Protein AF-A0AAW1CZJ3-F1 (afdb_monomer_lite)

Organism: NCBI:txid488301

Secondary structure (DSSP, 8-state):
--SSSSSSSSSSS----------PPPPPTTEEEEEE-TT--EEEEEEEE-GGGTT---PPPHHHHHHHGGGPPTTEEEEESS-GGGT--SS-GGGEEEEEHHHIIIIIHHHHHHHHHHHHHH---EEEEEEEE-S-TT--S-SEEEEEEEETTS-EEEEEEEE--SS-PPPPPP-------TT-SS--------------------------------------PPPPPPPPPPP------------------

Foldseek 3Di:
DPDPPVPPPPPPPPPPDPPPVPPDDADDPQWRDWDADPLRATFKTKGKQFPVLFLQEDAADPVLCVVQVVQAAVQWDFAFLQDNRSNHYNDDNSGTATAHNLLRVPVVVVVNVLLNCVNNVPRWIKMKMKGFDPPDSNHNHGQKIWIWIATPVRHTSDTAIGGRDNDNDNDDGPDPPDDDDPPPPDDDDDDDDDDDDDDDDDDDDDDDDDDDDDDDDDDDDDDDDDDDDDDDDDDDDDDDDDDDDDDDDDDDD

Radius of gyration: 31.97 Å; chains: 1; bounding box: 93×109×63 Å

InterPro domains:
  IPR044927 Type VII secretion system protein EssD-like [PF13930] (35-149)
  IPR044929 DNA/RNA non-specific endonuclease superfamily [G3DSA:3.40.570.10] (32-170)

Structure (mmCIF, N/CA/C/O backbone):
data_AF-A0AAW1CZJ3-F1
#
_entry.id   AF-A0AAW1CZJ3-F1
#
loop_
_atom_site.group_PDB
_atom_site.id
_atom_site.type_symbol
_atom_site.label_atom_id
_atom_site.label_alt_id
_atom_site.label_comp_id
_atom_site.label_asym_id
_atom_site.label_entity_id
_atom_site.label_seq_id
_atom_site.pdbx_PDB_ins_code
_atom_site.Cartn_x
_atom_site.Cartn_y
_atom_site.Cartn_z
_atom_site.occupancy
_atom_site.B_iso_or_equiv
_atom_site.auth_seq_id
_atom_site.auth_comp_id
_atom_site.auth_asym_id
_atom_site.auth_atom_id
_atom_site.pdbx_PDB_model_num
ATOM 1 N N . MET A 1 1 ? 41.668 57.183 -3.330 1.00 53.88 1 MET A N 1
ATOM 2 C CA . MET A 1 1 ? 41.188 55.812 -3.621 1.00 53.88 1 MET A CA 1
ATOM 3 C C . MET A 1 1 ? 40.253 55.307 -2.513 1.00 53.88 1 MET A C 1
ATOM 5 O O . MET A 1 1 ? 40.558 54.332 -1.851 1.00 53.88 1 MET A O 1
ATOM 9 N N . PHE A 1 2 ? 39.111 55.964 -2.281 1.00 51.34 2 PHE A N 1
ATOM 10 C CA . PHE A 1 2 ? 38.177 55.598 -1.196 1.00 51.34 2 PHE A CA 1
ATOM 11 C C . PHE A 1 2 ? 36.714 55.784 -1.637 1.00 51.34 2 PHE A C 1
ATOM 13 O O . PHE A 1 2 ? 35.954 56.515 -1.016 1.00 51.34 2 PHE A O 1
ATOM 20 N N . ARG A 1 3 ? 36.314 55.188 -2.772 1.00 54.06 3 ARG A N 1
ATOM 21 C CA . ARG A 1 3 ? 34.918 55.271 -3.265 1.00 54.06 3 ARG A CA 1
ATOM 22 C C . ARG A 1 3 ? 34.303 53.935 -3.711 1.00 54.06 3 ARG A C 1
ATOM 24 O O . ARG A 1 3 ? 33.245 53.952 -4.320 1.00 54.06 3 ARG A O 1
ATOM 31 N N . TYR A 1 4 ? 34.908 52.789 -3.380 1.00 47.62 4 TYR A N 1
ATOM 32 C CA . TYR A 1 4 ? 34.442 51.477 -3.873 1.00 47.62 4 TYR A CA 1
ATOM 33 C C . TYR A 1 4 ? 34.175 50.410 -2.798 1.00 47.62 4 TYR A C 1
ATOM 35 O O . TYR A 1 4 ? 34.019 49.245 -3.135 1.00 47.62 4 TYR A O 1
ATOM 43 N N . ILE A 1 5 ? 34.069 50.773 -1.514 1.00 55.28 5 ILE A N 1
ATOM 44 C CA . ILE A 1 5 ? 33.797 49.794 -0.433 1.00 55.28 5 ILE A CA 1
ATOM 45 C C . ILE A 1 5 ? 32.347 49.873 0.092 1.00 55.28 5 ILE A C 1
ATOM 47 O O . ILE A 1 5 ? 31.952 49.108 0.960 1.00 55.28 5 ILE A O 1
ATOM 51 N N . LEU A 1 6 ? 31.494 50.726 -0.490 1.00 47.31 6 LEU A N 1
ATOM 52 C CA . LEU A 1 6 ? 30.071 50.814 -0.117 1.00 47.31 6 LEU A CA 1
ATOM 53 C C . LEU A 1 6 ? 29.095 50.298 -1.193 1.00 47.31 6 LEU A C 1
ATOM 55 O O . LEU A 1 6 ? 27.895 50.522 -1.094 1.00 47.31 6 LEU A O 1
ATOM 59 N N . LEU A 1 7 ? 29.598 49.602 -2.218 1.00 50.03 7 LEU A N 1
ATOM 60 C CA . LEU A 1 7 ? 28.805 49.025 -3.318 1.00 50.03 7 LEU A CA 1
ATOM 61 C C . LEU A 1 7 ? 29.037 47.513 -3.483 1.00 50.03 7 LEU A C 1
ATOM 63 O O . LEU A 1 7 ? 28.918 46.970 -4.574 1.00 50.03 7 LEU A O 1
ATOM 67 N N . LEU A 1 8 ? 29.350 46.817 -2.387 1.00 48.69 8 LEU A N 1
ATOM 68 C CA . LEU A 1 8 ? 29.447 45.349 -2.349 1.00 48.69 8 LEU A CA 1
ATOM 69 C C . LEU A 1 8 ? 28.520 44.711 -1.298 1.00 48.69 8 LEU A C 1
ATOM 71 O O . LEU A 1 8 ? 28.597 43.515 -1.053 1.00 48.69 8 LEU A O 1
ATOM 75 N N . CYS A 1 9 ? 27.595 45.491 -0.723 1.00 47.44 9 CYS A N 1
ATOM 76 C CA . CYS A 1 9 ? 26.567 45.000 0.207 1.00 47.44 9 CYS A CA 1
ATOM 77 C C . CYS A 1 9 ? 25.142 44.968 -0.375 1.00 47.44 9 CYS A C 1
ATOM 79 O O . CYS A 1 9 ? 24.212 44.596 0.331 1.00 47.44 9 CYS A O 1
ATOM 81 N N . LEU A 1 10 ? 24.944 45.306 -1.655 1.00 47.25 10 LEU A N 1
ATOM 82 C CA . LEU A 1 10 ? 23.618 45.291 -2.301 1.00 47.25 10 LEU A CA 1
ATOM 83 C C . LEU A 1 10 ? 23.483 44.254 -3.429 1.00 47.25 10 LEU A C 1
ATOM 85 O O . LEU A 1 10 ? 22.565 44.341 -4.234 1.00 47.25 10 LEU A O 1
ATOM 89 N N . PHE A 1 11 ? 24.364 43.249 -3.473 1.00 49.47 11 PHE A N 1
ATOM 90 C CA . PHE A 1 11 ? 24.302 42.160 -4.462 1.00 49.47 11 PHE A CA 1
ATOM 91 C C . PHE A 1 11 ? 24.380 40.748 -3.858 1.00 49.47 11 PHE A C 1
ATOM 93 O O . PHE A 1 11 ? 24.689 39.791 -4.559 1.00 49.47 11 PHE A O 1
ATOM 100 N N . ILE A 1 12 ? 24.076 40.591 -2.562 1.00 51.66 12 ILE A N 1
ATOM 101 C CA . ILE A 1 12 ? 24.013 39.266 -1.904 1.00 51.66 12 ILE A CA 1
ATOM 102 C C . ILE A 1 12 ? 22.726 39.081 -1.076 1.00 51.66 12 ILE A C 1
ATOM 104 O O . ILE A 1 12 ? 22.681 38.287 -0.144 1.00 51.66 12 ILE A O 1
ATOM 108 N N . ILE A 1 13 ? 21.641 39.791 -1.410 1.00 51.97 13 ILE A N 1
ATOM 109 C CA . ILE A 1 13 ? 20.309 39.550 -0.814 1.00 51.97 13 ILE A CA 1
ATOM 110 C C . ILE A 1 13 ? 19.247 39.405 -1.917 1.00 51.97 13 ILE A C 1
ATOM 112 O O . ILE A 1 13 ? 18.176 39.999 -1.876 1.00 51.97 13 ILE A O 1
ATOM 116 N N . GLN A 1 14 ? 19.552 38.597 -2.934 1.00 50.75 14 GLN A N 1
ATOM 117 C CA . GLN A 1 14 ? 18.547 38.029 -3.844 1.00 50.75 14 GLN A CA 1
ATOM 118 C C . GLN A 1 14 ? 18.803 36.545 -4.143 1.00 50.75 14 GLN A C 1
ATOM 120 O O . GLN A 1 14 ? 18.527 36.059 -5.233 1.00 50.75 14 GLN A O 1
ATOM 125 N N . ILE A 1 15 ? 19.234 35.769 -3.145 1.00 53.34 15 ILE A N 1
ATOM 126 C CA . ILE A 1 15 ? 18.867 34.345 -3.135 1.00 53.34 15 ILE A CA 1
ATOM 127 C C . ILE A 1 15 ? 17.549 34.258 -2.376 1.00 53.34 15 ILE A C 1
ATOM 129 O O . ILE A 1 15 ? 17.468 33.876 -1.212 1.00 53.34 15 ILE A O 1
ATOM 133 N N . ILE A 1 16 ? 16.511 34.737 -3.062 1.00 57.78 16 ILE A N 1
ATOM 134 C CA . ILE A 1 16 ? 15.115 34.523 -2.708 1.00 57.78 16 ILE A CA 1
ATOM 135 C C . ILE A 1 16 ? 14.965 33.019 -2.522 1.00 57.78 16 ILE A C 1
ATOM 137 O O . ILE A 1 16 ? 15.312 32.238 -3.411 1.00 57.78 16 ILE A O 1
ATOM 141 N N . GLY A 1 17 ? 14.500 32.625 -1.338 1.00 50.91 17 GLY A N 1
ATOM 142 C CA . GLY A 1 17 ? 14.255 31.235 -1.011 1.00 50.91 17 GLY A CA 1
ATOM 143 C C . GLY A 1 17 ? 13.469 30.578 -2.135 1.00 50.91 17 GLY A C 1
ATOM 144 O O . GLY A 1 17 ? 12.313 30.924 -2.379 1.00 50.91 17 GLY A O 1
ATOM 145 N N . SER A 1 18 ? 14.096 29.608 -2.800 1.00 53.56 18 SER A N 1
ATOM 146 C CA . SER A 1 18 ? 13.384 28.610 -3.589 1.00 53.56 18 SER A CA 1
ATOM 147 C C . SER A 1 18 ? 12.578 27.756 -2.620 1.00 53.56 18 SER A C 1
ATOM 149 O O . SER A 1 18 ? 12.910 26.613 -2.316 1.00 53.56 18 SER A O 1
ATOM 151 N N . SER A 1 19 ? 11.485 28.327 -2.119 1.00 50.34 19 SER A N 1
ATOM 152 C CA . SER A 1 19 ? 10.328 27.546 -1.732 1.00 50.34 19 SER A CA 1
ATOM 153 C C . SER A 1 19 ? 9.782 26.970 -3.028 1.00 50.34 19 SER A C 1
ATOM 155 O O . SER A 1 19 ? 8.853 27.504 -3.628 1.00 50.34 19 SER A O 1
ATOM 157 N N . CYS A 1 20 ? 10.390 25.874 -3.481 1.00 46.25 20 CYS A N 1
ATOM 158 C CA . CYS A 1 20 ? 9.780 24.954 -4.424 1.00 46.25 20 CYS A CA 1
ATOM 159 C C . CYS A 1 20 ? 8.580 24.315 -3.712 1.00 46.25 20 CYS A C 1
ATOM 161 O O . CYS A 1 20 ? 8.590 23.134 -3.375 1.00 46.25 20 CYS A O 1
ATOM 163 N N . ALA A 1 21 ? 7.546 25.108 -3.430 1.00 48.22 21 ALA A N 1
ATOM 164 C CA . ALA A 1 21 ? 6.238 24.611 -3.066 1.00 48.22 21 ALA A CA 1
ATOM 165 C C . ALA A 1 21 ? 5.695 23.945 -4.328 1.00 48.22 21 ALA A C 1
ATOM 167 O O . ALA A 1 21 ? 5.083 24.572 -5.191 1.00 48.22 21 ALA A O 1
ATOM 168 N N . THR A 1 22 ? 6.024 22.666 -4.497 1.00 53.06 22 THR A N 1
ATOM 169 C CA . THR A 1 22 ? 5.511 21.886 -5.611 1.00 53.06 22 THR A CA 1
ATOM 170 C C . THR A 1 22 ? 3.993 21.874 -5.482 1.00 53.06 22 THR A C 1
ATOM 172 O O . THR A 1 22 ? 3.470 21.328 -4.511 1.00 53.06 22 THR A O 1
ATOM 175 N N . ASN A 1 23 ? 3.297 22.474 -6.445 1.00 54.31 23 ASN A N 1
ATOM 176 C CA . ASN A 1 23 ? 1.838 22.516 -6.556 1.00 54.31 23 ASN A CA 1
ATOM 177 C C . ASN A 1 23 ? 1.275 21.111 -6.878 1.00 54.31 23 ASN A C 1
ATOM 179 O O . ASN A 1 23 ? 0.667 20.872 -7.919 1.00 54.31 23 ASN A O 1
ATOM 183 N N . ARG A 1 24 ? 1.554 20.118 -6.027 1.00 70.88 24 ARG A N 1
ATOM 184 C CA . ARG A 1 24 ? 1.042 18.753 -6.164 1.00 70.88 24 ARG A CA 1
ATOM 185 C C . ARG A 1 24 ? -0.225 18.641 -5.335 1.00 70.88 24 ARG A C 1
ATOM 187 O O . ARG A 1 24 ? -0.202 18.874 -4.130 1.00 70.88 24 ARG A O 1
ATOM 194 N N . SER A 1 25 ? -1.321 18.243 -5.977 1.00 85.75 25 SER A N 1
ATOM 195 C CA . SER A 1 25 ? -2.532 17.854 -5.257 1.00 85.75 25 SER A CA 1
ATOM 196 C C . SER A 1 25 ? -2.198 16.773 -4.220 1.00 85.75 25 SER A C 1
ATOM 198 O O . SER A 1 25 ? -1.368 15.898 -4.507 1.00 85.75 25 SER A O 1
ATOM 200 N N . PRO A 1 26 ? -2.838 16.801 -3.039 1.00 91.75 26 PRO A N 1
ATOM 201 C CA . PRO A 1 26 ? -2.603 15.793 -2.019 1.00 91.75 26 PRO A CA 1
ATOM 202 C C . PRO A 1 26 ? -2.926 14.382 -2.545 1.00 91.75 26 PRO A C 1
ATOM 204 O O . PRO A 1 26 ? -3.715 14.230 -3.489 1.00 91.75 26 PRO A O 1
ATOM 207 N N . PRO A 1 27 ? -2.327 13.330 -1.956 1.00 96.19 27 PRO A N 1
ATOM 208 C CA . PRO A 1 27 ? -2.679 11.958 -2.295 1.00 96.19 27 PRO A CA 1
ATOM 209 C C . PRO A 1 27 ? -4.171 11.691 -2.047 1.00 96.19 27 PRO A C 1
ATOM 211 O O . PRO A 1 27 ? -4.809 12.315 -1.200 1.00 96.19 27 PRO A O 1
ATOM 214 N N . LEU A 1 28 ? -4.737 10.747 -2.797 1.00 97.25 28 LEU A N 1
ATOM 215 C CA . LEU A 1 28 ? -6.122 10.329 -2.616 1.00 97.25 28 LEU A CA 1
ATOM 216 C C . LEU A 1 28 ? -6.224 9.439 -1.373 1.00 97.25 28 LEU A C 1
ATOM 218 O O . LEU A 1 28 ? -5.395 8.549 -1.170 1.00 97.25 28 LEU A O 1
ATOM 222 N N . SER A 1 29 ? -7.273 9.658 -0.575 1.00 97.31 29 SER A N 1
ATOM 223 C CA . SER A 1 29 ? -7.600 8.814 0.581 1.00 97.31 29 SER A CA 1
ATOM 224 C C . SER A 1 29 ? -7.632 7.330 0.178 1.00 97.31 29 SER A C 1
ATOM 226 O O . SER A 1 29 ? -8.093 7.033 -0.926 1.00 97.31 29 SER A O 1
ATOM 228 N N . PRO A 1 30 ? -7.159 6.399 1.030 1.00 98.44 30 PRO A N 1
ATOM 229 C CA . PRO A 1 30 ? -6.687 6.569 2.414 1.00 98.44 30 PRO A CA 1
ATOM 230 C C . PRO A 1 30 ? -5.206 6.955 2.563 1.00 98.44 30 PRO A C 1
ATOM 232 O O . PRO A 1 30 ? -4.700 6.992 3.687 1.00 98.44 30 PRO A O 1
ATOM 235 N N . ILE A 1 31 ? -4.496 7.215 1.463 1.00 98.69 31 ILE A N 1
ATOM 236 C CA . ILE A 1 31 ? -3.071 7.558 1.502 1.00 98.69 31 ILE A CA 1
ATOM 237 C C . ILE A 1 31 ? -2.925 8.976 2.055 1.00 98.69 31 ILE A C 1
ATOM 239 O O . ILE A 1 31 ? -3.521 9.916 1.536 1.00 98.69 31 ILE A O 1
ATOM 243 N N . LEU A 1 32 ? -2.140 9.120 3.121 1.00 97.94 32 LEU A N 1
ATOM 244 C CA . LEU A 1 32 ? -1.837 10.408 3.742 1.00 97.94 32 LEU A CA 1
ATOM 245 C C . LEU A 1 32 ? -0.610 11.052 3.106 1.00 97.94 32 LEU A C 1
ATOM 247 O O . LEU A 1 32 ? -0.597 12.251 2.841 1.00 97.94 32 LEU A O 1
ATOM 251 N N . SER A 1 33 ? 0.421 10.250 2.859 1.00 97.81 33 SER A N 1
ATOM 252 C CA . SER A 1 33 ? 1.659 10.707 2.244 1.00 97.81 33 SER A CA 1
ATOM 253 C C . SER A 1 33 ? 2.343 9.572 1.496 1.00 97.81 33 SER A C 1
ATOM 255 O O . SER A 1 33 ? 2.110 8.388 1.748 1.00 97.81 33 SER A O 1
ATOM 257 N N . TYR A 1 34 ? 3.191 9.953 0.550 1.00 98.06 34 TYR A N 1
ATOM 258 C CA . TYR A 1 34 ? 4.123 9.056 -0.109 1.00 98.06 34 TYR A CA 1
ATOM 259 C C . TYR A 1 34 ? 5.424 9.806 -0.377 1.00 98.06 34 TYR A C 1
ATOM 261 O O . TYR A 1 34 ? 5.429 11.036 -0.463 1.00 98.06 34 TYR A O 1
ATOM 269 N N . GLN A 1 35 ? 6.513 9.064 -0.526 1.00 96.94 35 GLN A N 1
ATOM 270 C CA . GLN A 1 35 ? 7.821 9.604 -0.871 1.00 96.94 35 GLN A CA 1
ATOM 271 C C . GLN A 1 35 ? 8.360 8.898 -2.107 1.00 96.94 35 GLN A C 1
ATOM 273 O O . GLN A 1 35 ? 8.216 7.682 -2.268 1.00 96.94 35 GLN A O 1
ATOM 278 N N . LYS A 1 36 ? 8.955 9.699 -2.987 1.00 95.88 36 LYS A N 1
ATOM 279 C CA . LYS A 1 36 ? 9.739 9.238 -4.123 1.00 95.88 36 LYS A CA 1
ATOM 280 C C . LYS A 1 36 ? 11.166 9.707 -3.938 1.00 95.88 36 LYS A C 1
ATOM 282 O O . LYS A 1 36 ? 11.350 10.843 -3.510 1.00 95.88 36 LYS A O 1
ATOM 287 N N . ASN A 1 37 ? 12.125 8.881 -4.322 1.00 93.44 37 ASN A N 1
ATOM 288 C CA . ASN A 1 37 ? 13.496 9.354 -4.464 1.00 93.44 37 ASN A CA 1
ATOM 289 C C . ASN A 1 37 ? 13.714 10.084 -5.790 1.00 93.44 37 ASN A C 1
ATOM 291 O O . ASN A 1 37 ? 12.816 10.174 -6.634 1.00 93.44 37 ASN A O 1
ATOM 295 N N . ASP A 1 38 ? 14.941 10.561 -5.981 1.00 93.69 38 ASP A N 1
ATOM 296 C CA . ASP A 1 38 ? 15.374 11.305 -7.167 1.00 93.69 38 ASP A CA 1
ATOM 297 C C . ASP A 1 38 ? 15.270 10.486 -8.464 1.00 93.69 38 ASP A C 1
ATOM 299 O O . ASP A 1 38 ? 15.199 11.045 -9.556 1.00 93.69 38 ASP A O 1
ATOM 303 N N . HIS A 1 39 ? 15.182 9.157 -8.355 1.00 91.62 39 HIS A N 1
ATOM 304 C CA . HIS A 1 39 ? 14.972 8.244 -9.480 1.00 91.62 39 HIS A CA 1
ATOM 305 C C . HIS A 1 39 ? 13.486 7.980 -9.760 1.00 91.62 39 HIS A C 1
ATOM 307 O O . HIS A 1 39 ? 13.148 7.207 -10.653 1.00 91.62 39 HIS A O 1
ATOM 313 N N . GLY A 1 40 ? 12.574 8.597 -9.007 1.00 92.50 40 GLY A N 1
ATOM 314 C CA . GLY A 1 40 ? 11.131 8.438 -9.167 1.00 92.50 40 GLY A CA 1
ATOM 315 C C . GLY A 1 40 ? 10.552 7.150 -8.573 1.00 92.50 40 GLY A C 1
ATOM 316 O O . GLY A 1 40 ? 9.334 6.956 -8.679 1.00 92.50 40 GLY A O 1
ATOM 317 N N . GLN A 1 41 ? 11.381 6.323 -7.924 1.00 95.69 41 GLN A N 1
ATOM 318 C CA . GLN A 1 41 ? 10.970 5.096 -7.241 1.00 95.69 41 GLN A CA 1
ATOM 319 C C . GLN A 1 41 ? 10.162 5.438 -5.990 1.00 95.69 41 GLN A C 1
ATOM 321 O O . GLN A 1 41 ? 10.493 6.382 -5.275 1.00 95.69 41 GLN A O 1
ATOM 326 N N . ILE A 1 42 ? 9.116 4.664 -5.698 1.00 97.12 42 ILE A N 1
ATOM 327 C CA . ILE A 1 42 ? 8.338 4.822 -4.462 1.00 97.12 42 ILE A CA 1
ATOM 328 C C . ILE A 1 42 ? 9.117 4.216 -3.300 1.00 97.12 42 ILE A C 1
ATOM 330 O O . ILE A 1 42 ? 9.280 3.000 -3.271 1.00 97.12 42 ILE A O 1
ATOM 334 N N . GLU A 1 43 ? 9.540 5.031 -2.336 1.00 96.81 43 GLU A N 1
ATOM 335 C CA . GLU A 1 43 ? 10.267 4.561 -1.146 1.00 96.81 43 GLU A CA 1
ATOM 336 C C . GLU A 1 43 ? 9.339 4.282 0.035 1.00 96.81 43 GLU A C 1
ATOM 338 O O . GLU A 1 43 ? 9.560 3.361 0.824 1.00 96.81 43 GLU A O 1
ATOM 343 N N . HIS A 1 44 ? 8.279 5.080 0.171 1.00 97.44 44 HIS A N 1
ATOM 344 C CA . HIS A 1 44 ? 7.358 4.962 1.292 1.00 97.44 44 HIS A CA 1
ATOM 345 C C . HIS A 1 44 ? 5.949 5.406 0.920 1.00 97.44 44 HIS A C 1
ATOM 347 O O . HIS A 1 44 ? 5.771 6.410 0.232 1.00 97.44 44 HIS A O 1
ATOM 353 N N . VAL A 1 45 ? 4.952 4.677 1.418 1.00 98.69 45 VAL A N 1
ATOM 354 C CA . VAL A 1 45 ? 3.541 5.070 1.423 1.00 98.69 45 VAL A CA 1
ATOM 355 C C . VAL A 1 45 ? 3.008 4.930 2.846 1.00 98.69 45 VAL A C 1
ATOM 357 O O . VAL A 1 45 ? 3.177 3.888 3.488 1.00 98.69 45 VAL A O 1
ATOM 360 N N . LEU A 1 46 ? 2.360 5.986 3.336 1.00 98.69 46 LEU A N 1
ATOM 361 C CA . LEU A 1 46 ? 1.633 6.008 4.600 1.00 98.69 46 LEU A CA 1
ATOM 362 C C . LEU A 1 46 ? 0.138 6.111 4.316 1.00 98.69 46 LEU A C 1
ATOM 364 O O . LEU A 1 46 ? -0.308 7.062 3.673 1.00 98.69 46 LEU A O 1
ATOM 368 N N . ALA A 1 47 ? -0.646 5.179 4.848 1.00 98.81 47 ALA A N 1
ATOM 369 C CA . ALA A 1 47 ? -2.099 5.215 4.748 1.00 98.81 47 ALA A CA 1
ATOM 370 C C . ALA A 1 47 ? -2.763 4.994 6.105 1.00 98.81 47 ALA A C 1
ATOM 372 O O . ALA A 1 47 ? -2.246 4.273 6.956 1.00 98.81 47 ALA A O 1
ATOM 373 N N . VAL A 1 48 ? -3.937 5.595 6.291 1.00 98.75 48 VAL A N 1
ATOM 374 C CA . VAL A 1 48 ? -4.794 5.348 7.456 1.00 98.75 48 VAL A CA 1
ATOM 375 C C . VAL A 1 48 ? -6.125 4.816 6.960 1.00 98.75 48 VAL A C 1
ATOM 377 O O . VAL A 1 48 ? -6.957 5.563 6.449 1.00 98.75 48 VAL A O 1
ATOM 380 N N . ILE A 1 49 ? -6.314 3.512 7.124 1.00 98.88 49 ILE A N 1
ATOM 381 C CA . ILE A 1 49 ? -7.487 2.782 6.664 1.00 98.88 49 ILE A CA 1
ATOM 382 C C . ILE A 1 49 ? -8.580 2.901 7.719 1.00 98.88 49 ILE A C 1
ATOM 384 O O . ILE A 1 49 ? -8.411 2.460 8.857 1.00 98.88 49 ILE A O 1
ATOM 388 N N . LYS A 1 50 ? -9.709 3.501 7.349 1.00 98.81 50 LYS A N 1
ATOM 389 C CA . LYS A 1 50 ? -10.922 3.587 8.171 1.00 98.81 50 LYS A CA 1
ATOM 390 C C . LYS A 1 50 ? -12.034 2.757 7.548 1.00 98.81 50 LYS A C 1
ATOM 392 O O . LYS A 1 50 ? -12.000 2.434 6.363 1.00 98.81 50 LYS A O 1
ATOM 397 N N . LYS A 1 51 ? -13.090 2.499 8.322 1.00 98.62 51 LYS A N 1
ATOM 398 C CA . LYS A 1 51 ? -14.286 1.795 7.836 1.00 98.62 51 LYS A CA 1
ATOM 399 C C . LYS A 1 51 ? -14.896 2.446 6.586 1.00 98.62 51 LYS A C 1
ATOM 401 O O . LYS A 1 51 ? -15.337 1.733 5.697 1.00 98.62 51 LYS A O 1
ATOM 406 N N . SER A 1 52 ? -14.859 3.777 6.485 1.00 98.56 52 SER A N 1
ATOM 407 C CA . SER A 1 52 ? -15.340 4.529 5.316 1.00 98.56 52 SER A CA 1
ATOM 408 C C . SER A 1 52 ? -14.473 4.376 4.063 1.00 98.56 52 SER A C 1
ATOM 410 O O . SER A 1 52 ? -14.894 4.797 2.996 1.00 98.56 52 SER A O 1
ATOM 412 N N . ASN A 1 53 ? -13.254 3.840 4.178 1.00 98.69 53 ASN A N 1
ATOM 413 C CA . ASN A 1 53 ? -12.377 3.593 3.034 1.00 98.69 53 ASN A CA 1
ATOM 414 C C . ASN A 1 53 ? -12.590 2.206 2.425 1.00 98.69 53 ASN A C 1
ATOM 416 O O . ASN A 1 53 ? -12.239 1.999 1.265 1.00 98.69 53 ASN A O 1
ATOM 420 N N . LEU A 1 54 ? -13.143 1.264 3.194 1.00 98.75 54 LEU A N 1
ATOM 421 C CA . LEU A 1 54 ? -13.330 -0.106 2.737 1.00 98.75 54 LEU A CA 1
ATOM 422 C C . LEU A 1 54 ? -14.204 -0.131 1.480 1.00 98.75 54 LEU A C 1
ATOM 424 O O . LEU A 1 54 ? -15.257 0.505 1.426 1.00 98.75 54 LEU A O 1
ATOM 428 N N . ASP A 1 55 ? -13.726 -0.853 0.470 1.00 98.50 55 ASP A N 1
ATOM 429 C CA . ASP A 1 55 ? -14.383 -1.032 -0.827 1.00 98.50 55 ASP A CA 1
ATOM 430 C C . ASP A 1 55 ? -14.623 0.274 -1.624 1.00 98.50 55 ASP A C 1
ATOM 432 O O . ASP A 1 55 ? -15.366 0.274 -2.601 1.00 98.50 55 ASP A O 1
ATOM 436 N N . GLN A 1 56 ? -13.962 1.383 -1.255 1.00 98.38 56 GLN A N 1
ATOM 437 C CA . GLN A 1 56 ? -14.029 2.676 -1.966 1.00 98.38 56 GLN A CA 1
ATOM 438 C C . GLN A 1 56 ? -12.841 2.928 -2.908 1.00 98.38 56 GLN A C 1
ATOM 440 O O . GLN A 1 56 ? -12.655 4.040 -3.408 1.00 98.38 56 GLN A O 1
ATOM 445 N N . GLY A 1 57 ? -11.984 1.926 -3.109 1.00 98.06 57 GLY A N 1
ATOM 446 C CA . GLY A 1 57 ? -10.817 2.057 -3.968 1.00 98.06 57 GLY A CA 1
ATOM 447 C C . GLY A 1 57 ? -11.176 2.064 -5.449 1.00 98.06 57 GLY A C 1
ATOM 448 O O . GLY A 1 57 ? -12.334 2.129 -5.862 1.00 98.06 57 GLY A O 1
ATOM 449 N N . SER A 1 58 ? -10.145 1.997 -6.288 1.00 98.44 58 SER A N 1
ATOM 450 C CA . SER A 1 58 ? -10.348 1.772 -7.719 1.00 98.44 58 SER A CA 1
ATOM 451 C C . SER A 1 58 ? -9.433 0.690 -8.259 1.00 98.44 58 SER A C 1
ATOM 453 O O . SER A 1 58 ? -8.267 0.580 -7.873 1.00 98.44 58 SER A O 1
ATOM 455 N N . GLY A 1 59 ? -9.962 -0.069 -9.219 1.00 97.88 59 GLY A N 1
ATOM 456 C CA . GLY A 1 59 ? -9.155 -0.940 -10.061 1.00 97.88 59 GLY A CA 1
ATOM 457 C C . GLY A 1 59 ? -8.118 -0.147 -10.858 1.00 97.88 59 GLY A C 1
ATOM 458 O O . GLY A 1 59 ? -8.243 1.068 -11.051 1.00 97.88 59 GLY A O 1
ATOM 459 N N . VAL A 1 60 ? -7.083 -0.844 -11.323 1.00 97.88 60 VAL A N 1
ATOM 460 C CA . VAL A 1 60 ? -6.014 -0.209 -12.097 1.00 97.88 60 VAL A CA 1
ATOM 461 C C . VAL A 1 60 ? -6.567 0.314 -13.424 1.00 97.88 60 VAL A C 1
ATOM 463 O O . VAL A 1 60 ? -7.257 -0.417 -14.141 1.00 97.88 60 VAL A O 1
ATOM 466 N N . SER A 1 61 ? -6.283 1.573 -13.765 1.00 97.94 61 SER A N 1
ATOM 467 C CA . SER A 1 61 ? -6.696 2.162 -15.047 1.00 97.94 61 SER A CA 1
ATOM 468 C C . SER A 1 61 ? -5.802 1.697 -16.204 1.00 97.94 61 SER A C 1
ATOM 470 O O . SER A 1 61 ? -4.676 1.250 -15.993 1.00 97.94 61 SER A O 1
ATOM 472 N N . LYS A 1 62 ? -6.285 1.807 -17.450 1.00 97.69 62 LYS A N 1
ATOM 473 C CA . LYS A 1 62 ? -5.480 1.495 -18.647 1.00 97.69 62 LYS A CA 1
ATOM 474 C C . LYS A 1 62 ? -4.197 2.336 -18.694 1.00 97.69 62 LYS A C 1
ATOM 476 O O . LYS A 1 62 ? -3.113 1.772 -18.767 1.00 97.69 62 LYS A O 1
ATOM 481 N N . ASN A 1 63 ? -4.329 3.651 -18.516 1.00 97.38 63 ASN A N 1
ATOM 482 C CA . ASN A 1 63 ? -3.198 4.580 -18.496 1.00 97.38 63 ASN A CA 1
ATOM 483 C C . ASN A 1 63 ? -2.163 4.229 -17.410 1.00 97.38 63 ASN A C 1
ATOM 485 O O . ASN A 1 63 ? -0.967 4.236 -17.672 1.00 97.38 63 ASN A O 1
ATOM 489 N N . ALA A 1 64 ? -2.605 3.870 -16.200 1.00 96.69 64 ALA A N 1
ATOM 490 C CA . ALA A 1 64 ? -1.678 3.480 -15.138 1.00 96.69 64 ALA A CA 1
ATOM 491 C C . ALA A 1 64 ? -0.907 2.192 -15.487 1.00 96.69 64 ALA A C 1
ATOM 493 O O . ALA A 1 64 ? 0.296 2.115 -15.249 1.00 96.69 64 ALA A O 1
ATOM 494 N N . ARG A 1 65 ? -1.564 1.200 -16.112 1.00 96.31 65 ARG A N 1
ATOM 495 C CA . ARG A 1 65 ? -0.876 -0.007 -16.611 1.00 96.31 65 ARG A CA 1
ATOM 496 C C . ARG A 1 65 ? 0.146 0.324 -17.694 1.00 96.31 65 ARG A C 1
ATOM 498 O O . ARG A 1 65 ? 1.255 -0.195 -17.653 1.00 96.31 65 ARG A O 1
ATOM 505 N N . GLU A 1 66 ? -0.207 1.188 -18.641 1.00 96.62 66 GLU A N 1
ATOM 506 C CA . GLU A 1 66 ? 0.692 1.599 -19.726 1.00 96.62 66 GLU A CA 1
ATOM 507 C C . GLU A 1 66 ? 1.951 2.288 -19.192 1.00 96.62 66 GLU A C 1
ATOM 509 O O . GLU A 1 66 ? 3.048 1.993 -19.656 1.00 96.62 66 GLU A O 1
ATOM 514 N N . GLN A 1 67 ? 1.817 3.113 -18.152 1.00 95.81 67 GLN A N 1
ATOM 515 C CA . GLN A 1 67 ? 2.952 3.774 -17.503 1.00 95.81 67 GLN A CA 1
ATOM 516 C C . GLN A 1 67 ? 3.875 2.809 -16.737 1.00 95.81 67 GLN A C 1
ATOM 518 O O . GLN A 1 67 ? 5.052 3.112 -16.561 1.00 95.81 67 GLN A O 1
ATOM 523 N N . LEU A 1 68 ? 3.368 1.659 -16.280 1.00 95.56 68 LEU A N 1
ATOM 524 C CA . LEU A 1 68 ? 4.160 0.637 -15.577 1.00 95.56 68 LEU A CA 1
ATOM 525 C C . LEU A 1 68 ? 4.759 -0.414 -16.514 1.00 95.56 68 LEU A C 1
ATOM 527 O O . LEU A 1 68 ? 5.723 -1.090 -16.147 1.00 95.56 68 LEU A O 1
ATOM 531 N N . LYS A 1 69 ? 4.201 -0.559 -17.718 1.00 95.31 69 LYS A N 1
ATOM 532 C CA . LYS A 1 69 ? 4.579 -1.595 -18.684 1.00 95.31 69 LYS A CA 1
ATOM 533 C C . LYS A 1 69 ? 6.086 -1.639 -18.993 1.00 95.31 69 LYS A C 1
ATOM 535 O O . LYS A 1 69 ? 6.612 -2.747 -18.991 1.00 95.31 69 LYS A O 1
ATOM 540 N N . PRO A 1 70 ? 6.811 -0.513 -19.177 1.00 95.06 70 PRO A N 1
ATOM 541 C CA . PRO A 1 70 ? 8.256 -0.540 -19.443 1.00 95.06 70 PRO A CA 1
ATOM 542 C C . PRO A 1 70 ? 9.100 -1.141 -18.311 1.00 95.06 70 PRO A C 1
ATOM 544 O O . PRO A 1 70 ? 10.246 -1.516 -18.526 1.00 95.06 70 PRO A O 1
ATOM 547 N N . PHE A 1 71 ? 8.543 -1.211 -17.101 1.00 93.56 71 PHE A N 1
ATOM 548 C CA . PHE A 1 71 ? 9.228 -1.683 -15.899 1.00 93.56 71 PHE A CA 1
ATOM 549 C C . PHE A 1 71 ? 8.748 -3.062 -15.441 1.00 93.56 71 PHE A C 1
ATOM 551 O O . PHE A 1 71 ? 9.290 -3.616 -14.487 1.00 93.56 71 PHE A O 1
ATOM 558 N N . SER A 1 72 ? 7.707 -3.589 -16.083 1.00 93.00 72 SER A N 1
ATOM 559 C CA . SER A 1 72 ? 7.066 -4.844 -15.704 1.00 93.00 72 SER A CA 1
ATOM 560 C C . SER A 1 72 ? 7.751 -6.025 -16.378 1.00 93.00 72 SER A C 1
ATOM 562 O O . SER A 1 72 ? 8.117 -5.958 -17.551 1.00 93.00 72 SER A O 1
ATOM 564 N N . LEU A 1 73 ? 7.893 -7.122 -15.643 1.00 92.25 73 LEU A N 1
ATOM 565 C CA . LEU A 1 73 ? 8.328 -8.405 -16.182 1.00 92.25 73 LEU A CA 1
ATOM 566 C C . LEU A 1 73 ? 7.125 -9.227 -16.656 1.00 92.25 73 LEU A C 1
ATOM 568 O O . LEU A 1 73 ? 5.976 -8.973 -16.286 1.00 92.25 73 LEU A O 1
ATOM 572 N N . HIS A 1 74 ? 7.389 -10.248 -17.473 1.00 89.81 74 HIS A N 1
ATOM 573 C CA . HIS A 1 74 ? 6.372 -11.252 -17.769 1.00 89.81 74 HIS A CA 1
ATOM 574 C C . HIS A 1 74 ? 5.905 -11.911 -16.462 1.00 89.81 74 HIS A C 1
ATOM 576 O O . HIS A 1 74 ? 6.727 -12.358 -15.666 1.00 89.81 74 HIS A O 1
ATOM 582 N N . GLY A 1 75 ? 4.589 -11.969 -16.249 1.00 88.31 75 GLY A N 1
ATOM 583 C CA . GLY A 1 75 ? 4.009 -12.473 -15.003 1.00 88.31 75 GLY A CA 1
ATOM 584 C C . GLY A 1 75 ? 3.893 -11.434 -13.883 1.00 88.31 75 GLY A C 1
ATOM 585 O O . GLY A 1 75 ? 3.545 -11.814 -12.768 1.00 88.31 75 GLY A O 1
ATOM 586 N N . ASP A 1 76 ? 4.137 -10.149 -14.151 1.00 93.88 76 ASP A N 1
ATOM 587 C CA . ASP A 1 76 ? 3.762 -9.072 -13.232 1.00 93.88 76 ASP A CA 1
ATOM 588 C C . ASP A 1 76 ? 2.333 -8.557 -13.496 1.00 93.88 76 ASP A C 1
ATOM 590 O O . ASP A 1 76 ? 1.879 -8.432 -14.635 1.00 93.88 76 ASP A O 1
ATOM 594 N N . ASP A 1 77 ? 1.656 -8.182 -12.415 1.00 93.75 77 ASP A N 1
ATOM 595 C CA . ASP A 1 77 ? 0.517 -7.271 -12.388 1.00 93.75 77 ASP A CA 1
ATOM 596 C C . ASP A 1 77 ? 0.983 -5.833 -12.078 1.00 93.75 77 ASP A C 1
ATOM 598 O O . ASP A 1 77 ? 2.066 -5.587 -11.541 1.00 93.75 77 ASP A O 1
ATOM 602 N N . ALA A 1 78 ? 0.100 -4.863 -12.333 1.00 96.12 78 ALA A N 1
ATOM 603 C CA . ALA A 1 78 ? 0.185 -3.544 -11.709 1.00 96.12 78 ALA A CA 1
ATOM 604 C C . ALA A 1 78 ? -0.334 -3.643 -10.264 1.00 96.12 78 ALA A C 1
ATOM 606 O O . ALA A 1 78 ? -1.530 -3.480 -10.016 1.00 96.12 78 ALA A O 1
ATOM 607 N N . GLY A 1 79 ? 0.561 -3.974 -9.339 1.00 97.31 79 GLY A N 1
ATOM 608 C CA . GLY A 1 79 ? 0.251 -4.225 -7.938 1.00 97.31 79 GLY A CA 1
ATOM 609 C C . GLY A 1 79 ? -0.063 -2.951 -7.164 1.00 97.31 79 GLY A C 1
ATOM 610 O O . GLY A 1 79 ? 0.654 -1.954 -7.277 1.00 97.31 79 GLY A O 1
ATOM 611 N N . HIS A 1 80 ? -1.131 -2.982 -6.369 1.00 98.50 80 HIS A N 1
ATOM 612 C CA . HIS A 1 80 ? -1.491 -1.906 -5.448 1.00 98.50 80 HIS A CA 1
ATOM 613 C C . HIS A 1 80 ? -0.586 -1.932 -4.210 1.00 98.50 80 HIS A C 1
ATOM 615 O O . HIS A 1 80 ? -0.459 -2.963 -3.564 1.00 98.50 80 HIS A O 1
ATOM 621 N N . LEU A 1 81 ? -0.014 -0.785 -3.825 1.00 98.62 81 LEU A N 1
ATOM 622 C CA . LEU A 1 81 ? 0.675 -0.649 -2.529 1.00 98.62 81 LEU A CA 1
ATOM 623 C C . LEU A 1 81 ? -0.319 -0.505 -1.372 1.00 98.62 81 LEU A C 1
ATOM 625 O O . LE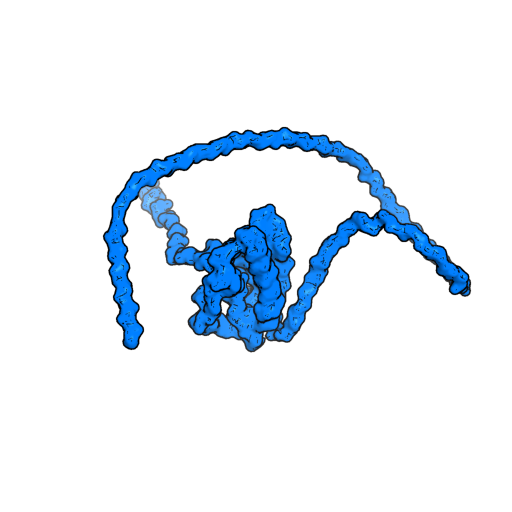U A 1 81 ? -0.084 -0.985 -0.272 1.00 98.62 81 LEU A O 1
ATOM 629 N N . ILE A 1 82 ? -1.443 0.160 -1.617 1.00 98.75 82 ILE A N 1
ATOM 630 C CA . ILE A 1 82 ? -2.629 0.114 -0.768 1.00 98.75 82 ILE A CA 1
ATOM 631 C C . ILE A 1 82 ? -3.744 -0.493 -1.601 1.00 98.75 82 ILE A C 1
ATOM 633 O O . ILE A 1 82 ? -4.133 0.088 -2.619 1.00 98.75 82 ILE A O 1
ATOM 637 N N . GLY A 1 83 ? -4.244 -1.645 -1.162 1.00 98.31 83 GLY A N 1
ATOM 638 C CA . GLY A 1 83 ? -5.235 -2.434 -1.880 1.00 98.31 83 GLY A CA 1
ATOM 639 C C . GLY A 1 83 ? -6.512 -1.685 -2.226 1.00 98.31 83 GLY A C 1
ATOM 640 O O . GLY A 1 83 ? -7.013 -0.864 -1.452 1.00 98.31 83 GLY A O 1
ATOM 641 N N . ASN A 1 84 ? -7.100 -2.039 -3.369 1.00 98.19 84 ASN A N 1
ATOM 642 C CA . ASN A 1 84 ? -8.393 -1.518 -3.818 1.00 98.19 84 ASN A CA 1
ATOM 643 C C . ASN A 1 84 ? -9.484 -1.683 -2.735 1.00 98.19 84 ASN A C 1
ATOM 645 O O . ASN A 1 84 ? -10.175 -0.730 -2.381 1.00 98.19 84 ASN A O 1
ATOM 649 N N . ARG A 1 85 ? -9.574 -2.870 -2.120 1.00 98.31 85 ARG A N 1
ATOM 650 C CA . ARG A 1 85 ? -10.550 -3.157 -1.050 1.00 98.31 85 ARG A CA 1
ATOM 651 C C . ARG A 1 85 ? -10.326 -2.352 0.234 1.00 98.31 85 ARG A C 1
ATOM 653 O O . ARG A 1 85 ? -11.226 -2.249 1.061 1.00 98.31 85 ARG A O 1
ATOM 660 N N . LEU A 1 86 ? -9.137 -1.777 0.406 1.00 98.81 86 LEU A N 1
ATOM 661 C CA . LEU A 1 86 ? -8.792 -0.903 1.528 1.00 98.81 86 LEU A CA 1
ATOM 662 C C . LEU A 1 86 ? -8.994 0.584 1.190 1.00 98.81 86 LEU A C 1
ATOM 664 O O . LEU A 1 86 ? -8.702 1.441 2.020 1.00 98.81 86 LEU A O 1
ATOM 668 N N . GLY A 1 87 ? -9.493 0.900 -0.010 1.00 98.62 87 GLY A N 1
ATOM 669 C CA . GLY A 1 87 ? -9.722 2.268 -0.477 1.00 98.62 87 GLY A CA 1
ATOM 670 C C . GLY A 1 87 ? -8.631 2.809 -1.397 1.00 98.62 87 GLY A C 1
ATOM 671 O O . GLY A 1 87 ? -8.705 3.955 -1.828 1.00 98.62 87 GLY A O 1
ATOM 672 N N . GLY A 1 88 ? -7.598 2.023 -1.703 1.00 98.56 88 GLY A N 1
ATOM 673 C CA . GLY A 1 88 ? -6.473 2.483 -2.507 1.00 98.56 88 GLY A CA 1
ATOM 674 C C . GLY A 1 88 ? -6.835 2.769 -3.966 1.00 98.56 88 GLY A C 1
ATOM 675 O O . GLY A 1 88 ? -7.616 2.062 -4.609 1.00 98.56 88 GLY A O 1
ATOM 676 N N . THR A 1 89 ? -6.236 3.824 -4.520 1.00 98.38 89 THR A N 1
ATOM 677 C CA . THR A 1 89 ? -6.457 4.222 -5.915 1.00 98.38 89 THR A CA 1
ATOM 678 C C . THR A 1 89 ? -5.628 3.382 -6.886 1.00 98.38 89 THR A C 1
ATOM 680 O O . THR A 1 89 ? -4.419 3.249 -6.720 1.00 98.38 89 THR A O 1
ATOM 683 N N . GLY A 1 90 ? -6.259 2.864 -7.942 1.00 98.00 90 GLY A N 1
ATOM 684 C CA . GLY A 1 90 ? -5.586 2.231 -9.083 1.00 98.00 90 GLY A CA 1
ATOM 685 C C . GLY A 1 90 ? -5.313 3.198 -10.240 1.00 98.00 90 GLY A C 1
ATOM 686 O O . GLY A 1 90 ? -4.932 2.791 -11.335 1.00 98.00 90 GLY A O 1
ATOM 687 N N . LYS A 1 91 ? -5.552 4.497 -10.038 1.00 97.69 91 LYS A N 1
ATOM 688 C CA . LYS A 1 91 ? -5.433 5.516 -11.093 1.00 97.69 91 LYS A CA 1
ATOM 689 C C . LYS A 1 91 ? -4.154 6.344 -10.987 1.00 97.69 91 LYS A C 1
ATOM 691 O O . LYS A 1 91 ? -3.910 7.175 -11.857 1.00 97.69 91 LYS A O 1
ATOM 696 N N . LYS A 1 92 ? -3.386 6.193 -9.904 1.00 96.75 92 LYS A N 1
ATOM 697 C CA . LYS A 1 92 ? -2.222 7.032 -9.599 1.00 96.75 92 LYS A CA 1
ATOM 698 C C . LYS A 1 92 ? -0.999 6.167 -9.322 1.00 96.75 92 LYS A C 1
ATOM 700 O O . LYS A 1 92 ? -1.015 5.347 -8.410 1.00 96.75 92 LYS A O 1
ATOM 705 N N . ASN A 1 93 ? 0.090 6.428 -10.040 1.00 95.50 93 ASN A N 1
ATOM 706 C CA . ASN A 1 93 ? 1.311 5.616 -9.960 1.00 95.50 93 ASN A CA 1
ATOM 707 C C . ASN A 1 93 ? 2.079 5.776 -8.646 1.00 95.50 93 ASN A C 1
ATOM 709 O O . ASN A 1 93 ? 3.040 5.057 -8.424 1.00 95.50 93 ASN A O 1
ATOM 713 N N . TYR A 1 94 ? 1.684 6.698 -7.761 1.00 96.62 94 TYR A N 1
ATOM 714 C CA . TYR A 1 94 ? 2.239 6.706 -6.406 1.00 96.62 94 TYR A CA 1
ATOM 715 C C . TYR A 1 94 ? 1.758 5.523 -5.553 1.00 96.62 94 TYR A C 1
ATOM 717 O O . TYR A 1 94 ? 2.319 5.279 -4.492 1.00 96.62 94 TYR A O 1
ATOM 725 N N . ASN A 1 95 ? 0.710 4.817 -5.991 1.00 98.44 95 ASN A N 1
ATOM 726 C CA . ASN A 1 95 ? 0.132 3.672 -5.293 1.00 98.44 95 ASN A CA 1
ATOM 727 C C . AS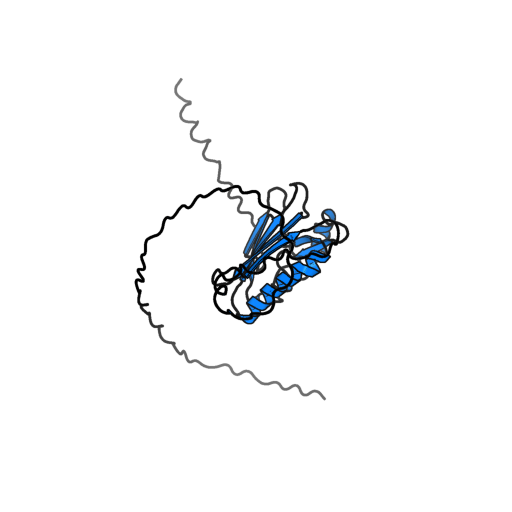N A 1 95 ? 0.302 2.357 -6.068 1.00 98.44 95 ASN A C 1
ATOM 729 O O . ASN A 1 95 ? -0.357 1.372 -5.745 1.00 98.44 95 ASN A O 1
ATOM 733 N N . LEU A 1 96 ? 1.117 2.346 -7.124 1.00 98.31 96 LEU A N 1
ATOM 734 C CA . LEU A 1 96 ? 1.258 1.183 -7.989 1.00 98.31 96 LEU A CA 1
ATOM 735 C C . LEU A 1 96 ? 2.722 0.888 -8.278 1.00 98.31 96 LEU A C 1
ATOM 737 O O . LEU A 1 96 ? 3.506 1.805 -8.512 1.00 98.31 96 LEU A O 1
ATOM 741 N N . VAL A 1 97 ? 3.055 -0.397 -8.312 1.00 97.94 97 VAL A N 1
ATOM 742 C CA . VAL A 1 97 ? 4.371 -0.910 -8.706 1.00 97.94 97 VAL A CA 1
ATOM 743 C C . VAL A 1 97 ? 4.201 -2.150 -9.587 1.00 97.94 97 VAL A C 1
ATOM 745 O O . VAL A 1 97 ? 3.178 -2.830 -9.477 1.00 97.94 97 VAL A O 1
ATOM 748 N N . PRO A 1 98 ? 5.171 -2.490 -10.453 1.00 97.19 98 PRO A N 1
ATOM 749 C CA . PRO A 1 98 ? 5.190 -3.808 -11.073 1.00 97.19 98 PRO A CA 1
ATOM 750 C C . PRO A 1 98 ? 5.391 -4.878 -9.994 1.00 97.19 98 PRO A C 1
ATOM 752 O O . PRO A 1 98 ? 6.356 -4.813 -9.224 1.00 97.19 98 PRO A O 1
ATOM 755 N N . GLN A 1 99 ? 4.473 -5.836 -9.906 1.00 96.44 99 GLN A N 1
ATOM 756 C CA . GLN A 1 99 ? 4.456 -6.835 -8.841 1.00 96.44 99 GLN A CA 1
ATOM 757 C C . GLN A 1 99 ? 4.133 -8.218 -9.394 1.00 96.44 99 GLN A C 1
ATOM 759 O O . GLN A 1 99 ? 3.158 -8.384 -10.116 1.00 96.44 99 GLN A O 1
ATOM 764 N N . ASN A 1 100 ? 4.902 -9.216 -8.982 1.00 95.12 100 ASN A N 1
ATOM 765 C CA . ASN A 1 100 ? 4.706 -10.622 -9.287 1.00 95.12 100 ASN A CA 1
ATOM 766 C C . ASN A 1 100 ? 3.251 -11.037 -9.015 1.00 95.12 100 ASN A C 1
ATOM 768 O O . ASN A 1 100 ? 2.720 -10.820 -7.921 1.00 95.12 100 ASN A O 1
ATOM 772 N N . LEU A 1 101 ? 2.618 -11.644 -10.019 1.00 92.94 101 LEU A N 1
ATOM 773 C CA . LEU A 1 101 ? 1.209 -12.026 -10.017 1.00 92.94 101 LEU A CA 1
ATOM 774 C C . LEU A 1 101 ? 0.818 -12.904 -8.822 1.00 92.94 101 LEU A C 1
ATOM 776 O O . LEU A 1 101 ? -0.214 -12.657 -8.194 1.00 92.94 101 LEU A O 1
ATOM 780 N N . GLY A 1 102 ? 1.617 -13.929 -8.515 1.00 90.50 102 GLY A N 1
ATOM 781 C CA . GLY A 1 102 ? 1.340 -14.872 -7.431 1.00 90.50 102 GLY A CA 1
ATOM 782 C C . GLY A 1 102 ? 1.422 -14.213 -6.061 1.00 90.50 102 GLY A C 1
ATOM 783 O O . GLY A 1 102 ? 0.609 -14.496 -5.184 1.00 90.50 102 GLY A O 1
ATOM 784 N N . VAL A 1 103 ? 2.347 -13.269 -5.894 1.00 93.88 103 VAL A N 1
ATOM 785 C CA . VAL A 1 103 ? 2.472 -12.479 -4.664 1.00 93.88 103 VAL A CA 1
ATOM 786 C C . VAL A 1 103 ? 1.312 -11.492 -4.541 1.00 93.88 103 VAL A C 1
ATOM 788 O O . VAL A 1 103 ? 0.654 -11.468 -3.504 1.00 93.88 103 VAL A O 1
ATOM 791 N N . ASN A 1 104 ? 1.021 -10.732 -5.604 1.00 95.38 104 ASN A N 1
ATOM 792 C CA . ASN A 1 104 ? -0.056 -9.738 -5.645 1.00 95.38 104 ASN A CA 1
ATOM 793 C C . ASN A 1 104 ? -1.430 -10.366 -5.353 1.00 95.38 104 ASN A C 1
ATOM 795 O O . ASN A 1 104 ? -2.186 -9.883 -4.514 1.00 95.38 104 ASN A O 1
ATOM 799 N N . ARG A 1 105 ? -1.760 -11.473 -6.029 1.00 94.00 105 ARG A N 1
ATOM 800 C CA . ARG A 1 105 ? -3.079 -12.121 -5.918 1.00 94.00 105 ARG A CA 1
ATOM 801 C C . ARG A 1 105 ? -3.174 -13.149 -4.787 1.00 94.00 105 ARG A C 1
ATOM 803 O O . ARG A 1 105 ? -4.289 -13.539 -4.448 1.00 94.00 105 ARG A O 1
ATOM 810 N N . GLY A 1 106 ? -2.040 -13.575 -4.231 1.00 93.94 106 GLY A N 1
ATOM 811 C CA . GLY A 1 106 ? -1.940 -14.516 -3.116 1.00 93.94 106 GLY A CA 1
ATOM 812 C C . GLY A 1 106 ? -1.646 -13.806 -1.798 1.00 93.94 106 GLY A C 1
ATOM 813 O O . GLY A 1 106 ? -2.515 -13.154 -1.226 1.00 93.94 106 GLY A O 1
ATOM 814 N N . ALA A 1 107 ? -0.409 -13.912 -1.318 1.00 94.12 107 ALA A N 1
ATOM 815 C CA . ALA A 1 107 ? -0.031 -13.485 0.030 1.00 94.12 107 ALA A CA 1
ATOM 816 C C . ALA A 1 107 ? -0.272 -11.998 0.327 1.00 94.12 107 ALA A C 1
ATOM 818 O O . ALA A 1 107 ? -0.655 -11.641 1.441 1.00 94.12 107 ALA A O 1
ATOM 819 N N . TYR A 1 108 ? -0.080 -11.121 -0.662 1.00 96.56 108 TYR A N 1
ATOM 820 C CA . TYR A 1 108 ? -0.365 -9.701 -0.480 1.00 96.56 108 TYR A CA 1
ATOM 821 C C . TYR A 1 108 ? -1.863 -9.474 -0.241 1.00 96.56 108 TYR A C 1
ATOM 823 O O . TYR A 1 108 ? -2.248 -8.779 0.697 1.00 96.56 108 TYR A O 1
ATOM 831 N N . ARG A 1 109 ? -2.716 -10.150 -1.021 1.00 96.56 109 ARG A N 1
ATOM 832 C CA . ARG A 1 109 ? -4.171 -10.147 -0.837 1.00 96.56 109 ARG A CA 1
ATOM 833 C C . ARG A 1 109 ? -4.579 -10.724 0.520 1.00 96.56 109 ARG A C 1
ATOM 835 O O . ARG A 1 109 ? -5.459 -10.172 1.164 1.00 96.56 109 ARG A O 1
ATOM 842 N N . GLU A 1 110 ? -3.943 -11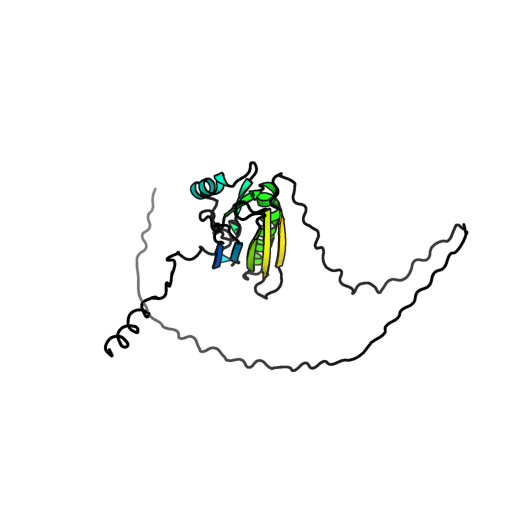.792 0.992 1.00 97.56 110 GLU A N 1
ATOM 843 C CA . GLU A 1 110 ? -4.230 -12.350 2.323 1.00 97.56 110 GLU A CA 1
ATOM 844 C C . GLU A 1 110 ? -3.959 -11.340 3.451 1.00 97.56 110 GLU A C 1
ATOM 846 O O . GLU A 1 110 ? -4.767 -11.204 4.373 1.00 97.56 110 GLU A O 1
ATOM 851 N N . MET A 1 111 ? -2.866 -10.579 3.349 1.00 98.25 111 MET A N 1
ATOM 852 C CA . MET A 1 111 ? -2.568 -9.480 4.270 1.00 98.25 111 MET A CA 1
ATOM 853 C C . MET A 1 111 ? -3.604 -8.349 4.170 1.00 98.25 111 MET A C 1
ATOM 855 O O . MET A 1 111 ? -4.073 -7.847 5.194 1.00 98.25 111 MET A O 1
ATOM 859 N N . GLU A 1 112 ? -4.030 -7.972 2.960 1.00 98.50 112 GLU A N 1
ATOM 860 C CA . GLU A 1 112 ? -5.111 -6.992 2.784 1.00 98.50 112 GLU A CA 1
ATOM 861 C C . GLU A 1 112 ? -6.422 -7.466 3.428 1.00 98.50 112 GLU A C 1
ATOM 863 O O . GLU A 1 112 ? -7.148 -6.672 4.032 1.00 98.50 112 GLU A O 1
ATOM 868 N N . ASP A 1 113 ? -6.724 -8.760 3.329 1.00 98.56 113 ASP A N 1
ATOM 869 C CA . ASP A 1 113 ? -7.897 -9.389 3.927 1.00 98.56 113 ASP A CA 1
ATOM 870 C C . ASP A 1 113 ? -7.846 -9.364 5.462 1.00 98.56 113 ASP A C 1
ATOM 872 O O . ASP A 1 113 ? -8.879 -9.128 6.096 1.00 98.56 113 ASP A O 1
ATOM 876 N N . GLU A 1 114 ? -6.670 -9.570 6.063 1.00 98.62 114 GLU A N 1
ATOM 877 C CA . GLU A 1 114 ? -6.444 -9.421 7.507 1.00 98.62 114 GLU A CA 1
ATOM 878 C C . GLU A 1 114 ? -6.773 -7.992 7.968 1.00 98.62 114 GLU A C 1
ATOM 880 O O . GLU A 1 114 ? -7.599 -7.797 8.866 1.00 98.62 114 GLU A O 1
ATOM 885 N N . ILE A 1 115 ? -6.206 -6.984 7.298 1.00 98.81 115 ILE A N 1
ATOM 886 C CA . ILE A 1 115 ? -6.436 -5.566 7.613 1.00 98.81 115 ILE A CA 1
ATOM 887 C C . ILE A 1 115 ? -7.907 -5.189 7.418 1.00 98.81 115 ILE A C 1
ATOM 889 O O . ILE A 1 115 ? -8.504 -4.526 8.270 1.00 98.81 115 ILE A O 1
ATOM 893 N N . TYR A 1 116 ? -8.516 -5.635 6.318 1.00 98.81 116 TYR A N 1
ATOM 894 C CA . TYR A 1 116 ? -9.925 -5.391 6.029 1.00 98.81 116 TYR A CA 1
ATOM 895 C C . TYR A 1 116 ? -10.821 -5.934 7.147 1.00 98.81 116 TYR A C 1
ATOM 897 O O . TYR A 1 116 ? -11.715 -5.232 7.628 1.00 98.81 116 TYR A O 1
ATOM 905 N N . LYS A 1 117 ? -10.588 -7.184 7.573 1.00 98.75 117 LYS A N 1
ATOM 906 C CA . LYS A 1 117 ? -11.358 -7.827 8.647 1.00 98.75 117 LYS A CA 1
ATOM 907 C C . LYS A 1 117 ? -11.190 -7.081 9.967 1.00 98.75 117 LYS A C 1
ATOM 909 O O . LYS A 1 117 ? -12.195 -6.854 10.638 1.00 98.75 117 LYS A O 1
ATOM 914 N N . GLU A 1 118 ? -9.975 -6.653 10.303 1.00 98.75 118 GLU A N 1
ATOM 915 C CA . GLU A 1 118 ? -9.706 -5.896 11.530 1.00 98.75 118 GLU A CA 1
ATOM 916 C C . GLU A 1 118 ? -10.485 -4.574 11.567 1.00 98.75 118 GLU A C 1
ATOM 918 O O . GLU A 1 118 ? -11.229 -4.311 12.517 1.00 98.75 118 GLU A O 1
ATOM 923 N N . VAL A 1 119 ? -10.395 -3.767 10.503 1.00 98.81 119 VAL A N 1
ATOM 924 C CA . VAL A 1 119 ? -11.113 -2.484 10.399 1.00 98.81 119 VAL A CA 1
ATOM 925 C C . VAL A 1 119 ? -12.627 -2.703 10.411 1.00 98.81 119 VAL A C 1
ATOM 927 O O . VAL A 1 119 ? -13.364 -1.972 11.076 1.00 98.81 119 VAL A O 1
ATOM 930 N N . LYS A 1 120 ? -13.120 -3.725 9.700 1.00 98.56 120 LYS A N 1
ATOM 931 C CA . LYS A 1 120 ? -14.555 -4.030 9.624 1.00 98.56 120 LYS A CA 1
ATOM 932 C C . LYS A 1 120 ? -15.122 -4.493 10.966 1.00 98.56 120 LYS A C 1
ATOM 934 O O . LYS A 1 120 ? -16.212 -4.052 11.331 1.00 98.56 120 LYS A O 1
ATOM 939 N N . LYS A 1 121 ? -14.395 -5.357 11.682 1.00 98.44 121 LYS A N 1
ATOM 940 C CA . LYS A 1 121 ? -14.802 -5.935 12.971 1.00 98.44 121 LYS A CA 1
ATOM 941 C C . LYS A 1 121 ? -14.773 -4.901 14.092 1.00 98.44 121 LYS A C 1
ATOM 943 O O . LYS A 1 121 ? -15.723 -4.814 14.860 1.00 98.44 121 LYS A O 1
ATOM 948 N N . THR A 1 122 ? -13.690 -4.136 14.195 1.00 98.25 122 THR A N 1
ATOM 949 C CA . THR A 1 122 ? -13.481 -3.203 15.313 1.00 98.25 122 THR A CA 1
ATOM 950 C C . THR A 1 122 ? -14.108 -1.832 15.067 1.00 98.25 122 THR A C 1
ATOM 952 O O . THR A 1 122 ? -14.383 -1.100 16.013 1.00 98.25 122 THR A O 1
ATOM 955 N N . GLY A 1 123 ? -14.299 -1.449 13.799 1.00 98.31 123 GLY A N 1
ATOM 956 C CA . GLY A 1 123 ? -14.651 -0.084 13.406 1.00 98.31 123 GLY A CA 1
ATOM 957 C C . GLY A 1 123 ? -13.512 0.928 13.587 1.00 98.31 123 GLY A C 1
ATOM 958 O O . GLY A 1 123 ? -13.689 2.098 13.247 1.00 98.31 123 GLY A O 1
ATOM 959 N N . GLN A 1 124 ? -12.356 0.494 14.094 1.00 98.56 124 GLN A N 1
ATOM 960 C CA . GLN A 1 124 ? -11.203 1.343 14.363 1.00 98.56 124 GLN A CA 1
ATOM 961 C C . GLN A 1 124 ? -10.286 1.446 13.146 1.00 98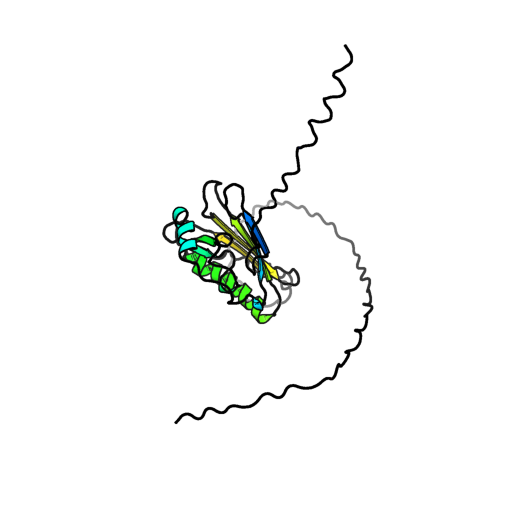.56 124 GLN A C 1
ATOM 963 O O . GLN A 1 124 ? -10.317 0.615 12.236 1.00 98.56 124 GLN A O 1
ATOM 968 N N . ARG A 1 125 ? -9.460 2.497 13.123 1.00 98.69 125 ARG A N 1
ATOM 969 C CA . ARG A 1 125 ? -8.484 2.695 12.045 1.00 98.69 125 ARG A CA 1
ATOM 970 C C . ARG A 1 125 ? -7.293 1.745 12.171 1.00 98.69 125 ARG A C 1
ATOM 972 O O . ARG A 1 125 ? -6.861 1.441 13.283 1.00 98.69 125 ARG A O 1
ATOM 979 N N . VAL A 1 126 ? -6.711 1.396 11.029 1.00 98.88 126 VAL A N 1
ATOM 980 C CA . VAL A 1 126 ? -5.399 0.746 10.921 1.00 98.88 126 VAL A CA 1
ATOM 981 C C . VAL A 1 126 ? -4.470 1.648 10.115 1.00 98.88 126 VAL A C 1
ATOM 983 O O . VAL A 1 126 ? -4.837 2.126 9.043 1.00 98.88 126 VAL A O 1
ATOM 986 N N . THR A 1 127 ? -3.266 1.891 10.623 1.00 98.88 127 THR A N 1
ATOM 987 C CA . THR A 1 127 ? -2.221 2.646 9.923 1.00 98.88 127 THR A CA 1
ATOM 988 C C . THR A 1 127 ? -1.304 1.675 9.192 1.00 98.88 127 THR A C 1
ATOM 990 O O . THR A 1 127 ? -0.750 0.774 9.817 1.00 98.88 127 THR A O 1
ATOM 993 N N . MET A 1 128 ? -1.119 1.859 7.886 1.00 98.75 128 MET A N 1
ATOM 994 C CA . MET A 1 128 ? -0.215 1.064 7.055 1.00 98.75 128 MET A CA 1
ATOM 995 C C . MET A 1 128 ? 1.016 1.877 6.662 1.00 98.75 128 MET A C 1
ATOM 997 O O . MET A 1 128 ? 0.897 2.980 6.129 1.00 98.75 128 MET A O 1
ATOM 1001 N N . HIS A 1 129 ? 2.192 1.289 6.865 1.00 98.75 129 HIS A N 1
ATOM 1002 C CA . HIS A 1 129 ? 3.458 1.736 6.300 1.00 98.75 129 HIS A CA 1
ATOM 1003 C C . HIS A 1 129 ? 3.908 0.716 5.260 1.00 98.75 129 HIS A C 1
ATOM 1005 O O . HIS A 1 129 ? 4.146 -0.442 5.602 1.00 98.75 129 HIS A O 1
ATOM 1011 N N . VAL A 1 130 ? 4.053 1.153 4.012 1.00 98.81 130 VAL A N 1
ATOM 1012 C CA . VAL A 1 130 ? 4.477 0.301 2.896 1.00 98.81 130 VAL A CA 1
ATOM 1013 C C . VAL A 1 130 ? 5.786 0.834 2.335 1.00 98.81 130 VAL A C 1
ATOM 1015 O O . VAL A 1 130 ? 5.901 2.032 2.076 1.00 98.81 130 VAL A O 1
ATOM 1018 N N . ARG A 1 131 ? 6.784 -0.037 2.186 1.00 98.56 131 ARG A N 1
ATOM 1019 C CA . ARG A 1 131 ? 8.138 0.297 1.728 1.00 98.56 131 ARG A CA 1
ATOM 1020 C C . ARG A 1 131 ? 8.585 -0.675 0.639 1.00 98.56 131 ARG A C 1
ATOM 1022 O O . ARG A 1 131 ? 9.062 -1.768 0.958 1.00 98.56 131 ARG A O 1
ATOM 1029 N N . PRO A 1 132 ? 8.424 -0.313 -0.640 1.00 98.25 132 PRO A N 1
ATOM 1030 C CA . PRO A 1 132 ? 9.068 -1.035 -1.726 1.00 98.25 132 PRO A CA 1
ATOM 1031 C C . PRO A 1 132 ? 10.595 -0.934 -1.597 1.00 98.25 132 PRO A C 1
ATOM 1033 O O . PRO A 1 132 ? 11.134 0.129 -1.294 1.00 98.25 132 PRO A O 1
ATOM 1036 N N . LYS A 1 133 ? 11.290 -2.046 -1.818 1.00 97.44 133 LYS A N 1
ATOM 1037 C CA . LYS A 1 133 ? 12.753 -2.140 -1.841 1.00 97.44 133 LYS A CA 1
ATOM 1038 C C . LYS A 1 133 ? 13.227 -2.321 -3.267 1.00 97.44 133 LYS A C 1
ATOM 1040 O O . LYS A 1 133 ? 12.566 -3.015 -4.030 1.00 97.44 133 LYS A O 1
ATOM 1045 N N . TYR A 1 134 ? 14.375 -1.752 -3.606 1.00 95.75 134 TYR A N 1
ATOM 1046 C CA . TYR A 1 134 ? 14.959 -1.843 -4.941 1.00 95.75 134 TYR A CA 1
ATOM 1047 C C . TYR A 1 134 ? 16.425 -2.238 -4.820 1.00 95.75 134 TYR A C 1
ATOM 1049 O O . TYR A 1 134 ? 17.133 -1.719 -3.961 1.00 95.75 134 TYR A O 1
ATOM 1057 N N . ASP A 1 135 ? 16.880 -3.120 -5.705 1.00 91.56 135 ASP A N 1
ATOM 1058 C CA . ASP A 1 135 ? 18.282 -3.559 -5.730 1.00 91.56 135 ASP A CA 1
ATOM 1059 C C . ASP A 1 135 ? 19.189 -2.525 -6.414 1.00 91.56 135 ASP A C 1
ATOM 1061 O O . ASP A 1 135 ? 20.408 -2.551 -6.263 1.00 91.56 135 ASP A O 1
ATOM 1065 N N . SER A 1 136 ? 18.604 -1.608 -7.191 1.00 88.75 136 SER A N 1
ATOM 1066 C CA . SER A 1 136 ? 19.337 -0.562 -7.898 1.00 88.75 136 SER A CA 1
ATOM 1067 C C . SER A 1 136 ? 18.476 0.681 -8.118 1.00 88.75 136 SER A C 1
ATOM 1069 O O . SER A 1 136 ? 17.250 0.610 -8.198 1.00 88.75 136 SER A O 1
ATOM 1071 N N . LYS A 1 137 ? 19.142 1.826 -8.285 1.00 85.12 137 LYS A N 1
ATOM 1072 C CA . LYS A 1 137 ? 18.537 3.123 -8.630 1.00 85.12 137 LYS A CA 1
ATOM 1073 C C . LYS A 1 137 ? 17.988 3.191 -10.064 1.00 85.12 137 LYS A C 1
ATOM 1075 O O . LYS A 1 137 ? 17.239 4.102 -10.395 1.00 85.12 137 LYS A O 1
ATOM 1080 N N . LEU A 1 138 ? 18.362 2.239 -10.922 1.00 83.94 138 LEU A N 1
ATOM 1081 C CA . LEU A 1 138 ? 17.941 2.184 -12.327 1.00 83.94 138 LEU A CA 1
ATOM 1082 C C . LEU A 1 138 ? 16.671 1.340 -12.531 1.00 83.94 138 LEU A C 1
ATOM 1084 O O . LEU A 1 138 ? 16.080 1.365 -13.607 1.00 83.94 138 LEU A O 1
ATOM 1088 N N . GLN A 1 139 ? 16.239 0.585 -11.516 1.00 88.31 139 GLN A N 1
ATOM 1089 C CA . GLN A 1 139 ? 15.132 -0.363 -11.624 1.00 88.31 139 GLN A CA 1
ATOM 1090 C C . GLN A 1 139 ? 13.856 0.189 -10.977 1.00 88.31 139 GLN A C 1
ATOM 1092 O O . GLN A 1 139 ? 13.815 0.398 -9.775 1.00 88.31 139 GLN A O 1
ATOM 1097 N N . GLN A 1 140 ? 12.769 0.359 -11.732 1.00 92.94 140 GLN A N 1
ATOM 1098 C CA . GLN A 1 140 ? 11.484 0.831 -11.172 1.00 92.94 140 GLN A CA 1
ATOM 1099 C C . GLN A 1 140 ? 10.599 -0.289 -10.603 1.00 92.94 140 GLN A C 1
ATOM 1101 O O . GLN A 1 140 ? 9.587 -0.026 -9.956 1.00 92.94 140 GLN A O 1
ATOM 1106 N N . ARG A 1 141 ? 10.970 -1.550 -10.837 1.00 95.81 141 ARG A N 1
ATOM 1107 C CA . ARG A 1 141 ? 10.336 -2.716 -10.222 1.00 95.81 141 ARG A CA 1
ATOM 1108 C C . ARG A 1 141 ? 10.980 -2.991 -8.863 1.00 95.81 141 ARG A C 1
ATOM 1110 O O . ARG A 1 141 ? 12.185 -3.234 -8.835 1.00 95.81 141 ARG A O 1
ATOM 1117 N N . PRO A 1 142 ? 10.239 -3.016 -7.749 1.00 96.88 142 PRO A N 1
ATOM 1118 C CA . PRO A 1 142 ? 10.832 -3.374 -6.470 1.00 96.88 142 PRO A CA 1
ATOM 1119 C C . PRO A 1 142 ? 11.281 -4.841 -6.454 1.00 96.88 142 PRO A C 1
ATOM 1121 O O . PRO A 1 142 ? 10.690 -5.674 -7.138 1.00 96.88 142 PRO A O 1
ATOM 1124 N N . SER A 1 143 ? 12.310 -5.173 -5.680 1.00 96.19 143 SER A N 1
ATOM 1125 C CA . SER A 1 143 ? 12.730 -6.547 -5.383 1.00 96.19 143 SER A CA 1
ATOM 1126 C C . SER A 1 143 ? 11.953 -7.159 -4.218 1.00 96.19 143 SER A C 1
ATOM 1128 O O . SER A 1 143 ? 11.813 -8.378 -4.141 1.00 96.19 143 SER A O 1
ATOM 1130 N N . ALA A 1 144 ? 11.379 -6.326 -3.347 1.00 97.00 144 ALA A N 1
ATOM 1131 C CA . ALA A 1 144 ? 10.446 -6.736 -2.304 1.00 97.00 144 ALA A CA 1
ATOM 1132 C C . ALA A 1 144 ? 9.544 -5.573 -1.870 1.00 97.00 144 ALA A C 1
ATOM 1134 O O . ALA A 1 144 ? 9.826 -4.410 -2.156 1.00 97.00 144 ALA A O 1
ATOM 1135 N N . ILE A 1 145 ? 8.472 -5.877 -1.146 1.00 98.44 145 ILE A N 1
ATOM 1136 C CA . ILE A 1 145 ? 7.589 -4.888 -0.529 1.00 98.44 145 ILE A CA 1
ATOM 1137 C C . ILE A 1 145 ? 7.482 -5.216 0.957 1.00 98.44 145 ILE A C 1
ATOM 1139 O O . ILE A 1 145 ? 6.953 -6.260 1.331 1.00 98.44 145 ILE A O 1
ATOM 1143 N N . ASP A 1 146 ? 7.967 -4.321 1.811 1.00 98.50 146 ASP A N 1
ATOM 1144 C CA . ASP A 1 146 ? 7.789 -4.433 3.255 1.00 98.50 146 ASP A CA 1
ATOM 1145 C C . ASP A 1 146 ? 6.512 -3.709 3.679 1.00 98.50 146 ASP A C 1
ATOM 1147 O O . ASP A 1 146 ? 6.280 -2.560 3.297 1.00 98.50 146 ASP A O 1
ATOM 1151 N N . VAL A 1 147 ? 5.704 -4.355 4.516 1.00 98.75 147 VAL A N 1
ATOM 1152 C CA . VAL A 1 147 ? 4.469 -3.789 5.062 1.00 98.75 147 VAL A CA 1
ATOM 1153 C C . VAL A 1 147 ? 4.485 -3.898 6.578 1.00 98.75 147 VAL A C 1
ATOM 1155 O O . VAL A 1 147 ? 4.817 -4.936 7.144 1.00 98.75 147 VAL A O 1
ATOM 1158 N N . THR A 1 148 ? 4.113 -2.815 7.253 1.00 98.81 148 THR A N 1
ATOM 1159 C CA . THR A 1 148 ? 3.796 -2.807 8.685 1.00 98.81 148 THR A CA 1
ATOM 1160 C C . THR A 1 148 ? 2.423 -2.180 8.873 1.00 98.81 148 THR A C 1
ATOM 1162 O O . THR A 1 148 ? 2.215 -1.037 8.468 1.00 98.81 148 THR A O 1
ATOM 1165 N N . ALA A 1 149 ? 1.496 -2.911 9.491 1.00 98.69 149 ALA A N 1
ATOM 1166 C CA . ALA A 1 149 ? 0.176 -2.412 9.856 1.00 98.69 149 ALA A CA 1
ATOM 1167 C C . ALA A 1 149 ? 0.042 -2.316 11.380 1.00 98.69 149 ALA A C 1
ATOM 1169 O O . ALA A 1 149 ? 0.383 -3.252 12.107 1.00 98.69 149 ALA A O 1
ATOM 1170 N N . ILE A 1 150 ? -0.460 -1.182 11.856 1.00 98.81 150 ILE A N 1
ATOM 1171 C CA . ILE A 1 150 ? -0.554 -0.831 13.275 1.00 98.81 150 ILE A CA 1
ATOM 1172 C C . ILE A 1 150 ? -2.012 -0.494 13.590 1.00 98.81 150 ILE A C 1
ATOM 1174 O O . ILE A 1 150 ? -2.643 0.281 12.866 1.00 98.81 150 ILE A O 1
ATOM 1178 N N . ARG A 1 151 ? -2.561 -1.078 14.656 1.00 98.75 151 ARG A N 1
ATOM 1179 C CA . ARG A 1 151 ? -3.923 -0.792 15.127 1.00 98.75 151 ARG A CA 1
ATOM 1180 C C . ARG A 1 151 ? -4.026 0.625 15.696 1.00 98.75 151 ARG A C 1
ATOM 1182 O O . ARG A 1 151 ? -3.026 1.272 15.997 1.00 98.75 151 ARG A O 1
ATOM 1189 N N . HIS A 1 152 ? -5.255 1.101 15.897 1.00 97.69 152 HIS A N 1
ATOM 1190 C CA . HIS A 1 152 ? -5.520 2.413 16.498 1.00 97.69 152 HIS A CA 1
ATOM 1191 C C . HIS A 1 152 ? -4.826 2.610 17.861 1.00 97.69 152 HIS A C 1
ATOM 1193 O O . HIS A 1 152 ? -4.412 3.723 18.172 1.00 97.69 152 HIS A O 1
ATOM 1199 N N . ASP A 1 153 ? -4.717 1.557 18.672 1.00 97.38 153 ASP A N 1
ATOM 1200 C CA . ASP A 1 153 ? -4.083 1.584 19.998 1.00 97.38 153 ASP A CA 1
ATOM 1201 C C . ASP A 1 153 ? -2.542 1.549 19.959 1.00 97.38 153 ASP A C 1
ATOM 1203 O O . ASP A 1 153 ? -1.900 1.558 21.005 1.00 97.38 153 ASP A O 1
ATOM 1207 N N . GLY A 1 154 ? -1.943 1.517 18.764 1.00 98.12 154 GLY A N 1
ATOM 1208 C CA . GLY A 1 154 ? -0.497 1.437 18.571 1.00 98.12 154 GLY A CA 1
ATOM 1209 C C . GLY A 1 154 ? 0.064 0.013 18.565 1.00 98.12 154 GLY A C 1
ATOM 1210 O O . GLY A 1 154 ? 1.252 -0.160 18.295 1.00 98.12 154 GLY A O 1
ATOM 1211 N N . SER A 1 155 ? -0.753 -1.016 18.813 1.00 98.19 155 SER A N 1
ATOM 1212 C CA . SER A 1 155 ? -0.299 -2.406 18.753 1.00 98.19 155 SER A CA 1
ATOM 1213 C C . SER A 1 155 ? -0.048 -2.862 17.312 1.00 98.19 155 SER A C 1
ATOM 1215 O O . SER A 1 155 ? -0.732 -2.457 16.366 1.00 98.19 155 SER A O 1
ATOM 1217 N N . LEU A 1 156 ? 0.942 -3.740 17.134 1.00 98.44 156 LEU A N 1
ATOM 1218 C CA . LEU A 1 156 ? 1.253 -4.322 15.833 1.00 98.44 156 LEU A CA 1
ATOM 1219 C C . LEU A 1 156 ? 0.124 -5.267 15.397 1.00 98.44 156 LEU A C 1
ATOM 1221 O O . LEU A 1 156 ? -0.202 -6.219 16.110 1.00 98.44 156 LEU A O 1
ATOM 1225 N N . LEU A 1 157 ? -0.458 -5.016 14.222 1.00 98.12 157 LEU A N 1
ATOM 1226 C CA . LEU A 1 157 ? -1.366 -5.958 13.569 1.00 98.12 157 LEU A CA 1
ATOM 1227 C C . LEU A 1 157 ? -0.558 -6.987 12.781 1.00 98.12 157 LEU A C 1
ATOM 1229 O O . LEU A 1 157 ? -0.644 -8.172 13.065 1.00 98.12 157 LEU A O 1
ATOM 1233 N N . THR A 1 158 ? 0.264 -6.523 11.839 1.00 97.38 158 THR A N 1
ATOM 1234 C CA . THR A 1 158 ? 1.055 -7.404 10.975 1.00 97.38 158 THR A CA 1
ATOM 1235 C C . THR A 1 158 ? 2.336 -6.706 10.525 1.00 97.38 158 THR A C 1
ATOM 1237 O O . THR A 1 158 ? 2.365 -5.482 10.353 1.00 97.38 158 THR A O 1
ATOM 1240 N N . LYS A 1 159 ? 3.410 -7.474 10.337 1.00 98.06 159 LYS A N 1
ATOM 1241 C CA . LYS A 1 159 ? 4.669 -7.015 9.738 1.00 98.06 159 LYS A CA 1
ATOM 1242 C C . LYS A 1 159 ? 5.191 -8.108 8.820 1.00 98.06 159 LYS A C 1
ATOM 1244 O O . LYS A 1 159 ? 5.579 -9.168 9.300 1.00 98.06 159 LYS A O 1
ATOM 1249 N N . GLN A 1 160 ? 5.185 -7.851 7.519 1.00 97.00 160 GLN A N 1
ATOM 1250 C CA . GLN A 1 160 ? 5.508 -8.847 6.498 1.00 97.00 160 GLN A CA 1
ATOM 1251 C C . GLN A 1 160 ? 6.426 -8.247 5.435 1.00 97.00 160 GLN A C 1
ATOM 1253 O O . GLN A 1 160 ? 6.416 -7.039 5.195 1.00 97.00 160 GLN A O 1
ATOM 1258 N N . SER A 1 161 ? 7.224 -9.107 4.806 1.00 97.00 161 SER A N 1
ATOM 1259 C CA . SER A 1 161 ? 8.011 -8.772 3.622 1.00 97.00 161 SER A CA 1
ATOM 1260 C C . SER A 1 161 ? 7.597 -9.704 2.494 1.00 97.00 161 SER A C 1
ATOM 1262 O O . SER A 1 161 ? 7.585 -10.929 2.656 1.00 97.00 161 SER A O 1
ATOM 1264 N N . PHE A 1 162 ? 7.228 -9.108 1.368 1.00 96.00 162 PHE A N 1
ATOM 1265 C CA . PHE A 1 162 ? 6.768 -9.801 0.178 1.00 96.00 162 PHE A CA 1
ATOM 1266 C C . PHE A 1 162 ? 7.878 -9.740 -0.875 1.00 96.00 162 PHE A C 1
ATOM 1268 O O . PHE A 1 162 ? 8.096 -8.667 -1.441 1.00 96.00 162 PHE A O 1
ATOM 1275 N N . PRO A 1 163 ? 8.613 -10.835 -1.133 1.00 95.12 163 PRO A N 1
ATOM 1276 C CA . PRO A 1 163 ? 9.582 -10.884 -2.211 1.00 95.12 163 PRO A CA 1
ATOM 1277 C C . PRO A 1 163 ? 8.844 -10.665 -3.524 1.00 95.12 163 PRO A C 1
ATOM 1279 O O . PRO A 1 163 ? 7.757 -11.191 -3.736 1.00 95.12 163 PRO A O 1
ATOM 1282 N N . ASN A 1 164 ? 9.440 -9.870 -4.397 1.00 94.31 164 ASN A N 1
ATOM 1283 C CA . ASN A 1 164 ? 8.937 -9.620 -5.731 1.00 94.31 164 ASN A CA 1
ATOM 1284 C C . ASN A 1 164 ? 9.887 -10.311 -6.706 1.00 94.31 164 ASN A C 1
ATOM 1286 O O . ASN A 1 164 ? 10.633 -9.667 -7.439 1.00 94.31 164 ASN A O 1
ATOM 1290 N N . ASP A 1 165 ? 9.960 -11.637 -6.646 1.00 85.81 165 ASP A N 1
ATOM 1291 C CA . ASP A 1 165 ? 10.890 -12.410 -7.458 1.00 85.81 165 ASP A CA 1
ATOM 1292 C C . ASP A 1 165 ? 10.469 -12.448 -8.936 1.00 85.81 165 ASP A C 1
ATOM 1294 O O . ASP A 1 165 ? 9.335 -12.131 -9.31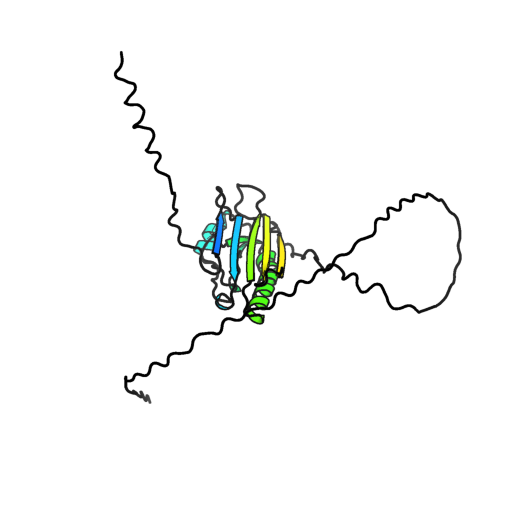0 1.00 85.81 165 ASP A O 1
ATOM 1298 N N . LYS A 1 166 ? 11.435 -12.765 -9.805 1.00 67.81 166 LYS A N 1
ATOM 1299 C CA . LYS A 1 166 ? 11.253 -12.794 -11.269 1.00 67.81 166 LYS A CA 1
ATOM 1300 C C . LYS A 1 166 ? 10.433 -13.996 -11.749 1.00 67.81 166 LYS A C 1
ATOM 1302 O O . LYS A 1 166 ? 9.976 -14.001 -12.884 1.00 67.81 166 LYS A O 1
ATOM 1307 N N . TYR A 1 167 ? 10.284 -15.015 -10.906 1.00 58.25 167 TYR A N 1
ATOM 1308 C CA . TYR A 1 167 ? 9.596 -16.261 -11.224 1.00 58.25 167 TYR A CA 1
ATOM 1309 C C . TYR A 1 167 ? 8.373 -16.381 -10.327 1.00 58.25 167 TYR A C 1
ATOM 1311 O O . TYR A 1 167 ? 8.461 -16.087 -9.145 1.00 58.25 167 TYR A O 1
ATOM 1319 N N . ASN A 1 168 ? 7.240 -16.819 -10.870 1.00 58.28 168 ASN A N 1
ATOM 1320 C CA . ASN A 1 168 ? 5.994 -16.998 -10.126 1.00 58.28 168 ASN A CA 1
ATOM 1321 C C . ASN A 1 168 ? 6.096 -18.198 -9.158 1.00 58.28 168 ASN A C 1
ATOM 1323 O O . ASN A 1 168 ? 5.474 -19.238 -9.374 1.00 58.28 168 ASN A O 1
ATOM 1327 N N . LYS A 1 169 ? 6.952 -18.105 -8.133 1.00 54.81 169 LYS A N 1
ATOM 1328 C CA . LYS A 1 169 ? 7.058 -19.106 -7.073 1.00 54.81 169 LYS A CA 1
ATOM 1329 C C . LYS A 1 169 ? 5.958 -18.833 -6.045 1.00 54.81 169 LYS A C 1
ATOM 1331 O O . LYS A 1 169 ? 5.764 -17.680 -5.660 1.00 54.81 169 LYS A O 1
ATOM 1336 N N . PRO A 1 170 ? 5.234 -19.860 -5.570 1.00 54.22 170 PRO A N 1
ATOM 1337 C CA . PRO A 1 170 ? 4.251 -19.664 -4.514 1.00 54.22 170 PRO A CA 1
ATOM 1338 C C . PRO A 1 170 ? 4.950 -19.109 -3.268 1.00 54.22 170 PRO A C 1
ATOM 1340 O O . PRO A 1 170 ? 5.879 -19.726 -2.739 1.00 54.22 170 PRO A O 1
ATOM 1343 N N . TYR A 1 171 ? 4.514 -17.934 -2.810 1.00 48.44 171 TYR A N 1
ATOM 1344 C CA . TYR A 1 171 ? 5.013 -17.340 -1.576 1.00 48.44 171 TYR A CA 1
ATOM 1345 C C . TYR A 1 171 ? 4.666 -18.255 -0.398 1.00 48.44 171 TYR A C 1
ATOM 1347 O O . TYR A 1 171 ? 3.494 -18.509 -0.125 1.00 48.44 171 TYR A O 1
ATOM 1355 N N . LYS A 1 172 ? 5.689 -18.741 0.311 1.00 51.34 172 LYS A N 1
ATOM 1356 C CA . LYS A 1 172 ? 5.529 -19.352 1.631 1.00 51.34 172 LYS A CA 1
ATOM 1357 C C . LYS A 1 172 ? 5.807 -18.273 2.678 1.00 51.34 172 LYS A C 1
ATOM 1359 O O . LYS A 1 172 ? 6.946 -17.803 2.727 1.00 51.34 172 LYS A O 1
ATOM 1364 N N . PRO A 1 173 ? 4.829 -17.888 3.516 1.00 50.81 173 PRO A N 1
ATOM 1365 C CA . PRO A 1 173 ? 5.088 -16.988 4.630 1.00 50.81 173 PRO A CA 1
ATOM 1366 C C . PRO A 1 173 ? 6.205 -17.563 5.503 1.00 50.81 173 PRO A C 1
ATOM 1368 O O . PRO A 1 173 ? 6.147 -18.731 5.902 1.00 50.81 173 PRO A O 1
ATOM 1371 N N . SER A 1 174 ? 7.231 -16.765 5.805 1.00 40.12 174 SER A N 1
ATOM 1372 C CA . SER A 1 174 ? 8.152 -17.115 6.879 1.00 40.12 174 SER A CA 1
ATOM 1373 C C . SER A 1 174 ? 7.360 -17.094 8.181 1.00 40.12 174 SER A C 1
ATOM 1375 O O . SER A 1 174 ? 6.720 -16.113 8.553 1.00 40.12 174 SER A O 1
ATOM 1377 N N . LEU A 1 175 ? 7.341 -18.246 8.834 1.00 39.78 175 LEU A N 1
ATOM 1378 C CA . LEU A 1 175 ? 6.539 -18.527 10.005 1.00 39.78 175 LEU A CA 1
ATOM 1379 C C . LEU A 1 175 ? 7.063 -17.734 11.212 1.00 39.78 175 LEU A C 1
ATOM 1381 O O . LEU A 1 175 ? 7.774 -18.285 12.046 1.00 39.78 175 LEU A O 1
ATOM 1385 N N . SER A 1 176 ? 6.683 -16.466 11.369 1.00 39.00 176 SER A N 1
ATOM 1386 C CA . SER A 1 176 ? 6.689 -15.820 12.686 1.00 39.00 176 SER A CA 1
ATOM 1387 C C . SER A 1 176 ? 5.499 -16.343 13.499 1.00 39.00 176 SER A C 1
ATOM 1389 O O . SER A 1 176 ? 4.599 -15.612 13.906 1.00 39.00 176 SER A O 1
ATOM 1391 N N . LYS A 1 177 ? 5.481 -17.662 13.738 1.00 45.56 177 LYS A N 1
ATOM 1392 C CA . LYS A 1 177 ? 4.689 -18.230 14.828 1.00 45.56 177 LYS A CA 1
ATOM 1393 C C . LYS A 1 177 ? 5.203 -17.572 16.102 1.00 45.56 177 LYS A C 1
ATOM 1395 O O . LYS A 1 177 ? 6.378 -17.707 16.423 1.00 45.56 177 LYS A O 1
ATOM 1400 N N . SER A 1 178 ? 4.318 -16.813 16.743 1.00 40.62 178 SER A N 1
ATOM 1401 C CA . SER A 1 178 ? 4.189 -16.682 18.196 1.00 40.62 178 SER A CA 1
ATOM 1402 C C . SER A 1 178 ? 5.450 -17.040 18.990 1.00 40.62 178 SER A C 1
ATOM 1404 O O . SER A 1 178 ? 5.790 -18.222 19.091 1.00 40.62 178 SER A O 1
ATOM 1406 N N . LEU A 1 179 ? 6.086 -16.049 19.630 1.00 42.25 179 LEU A N 1
ATOM 1407 C CA . LEU A 1 179 ? 6.958 -16.348 20.768 1.00 42.25 179 LEU A CA 1
ATOM 1408 C C . LEU A 1 179 ? 6.208 -17.323 21.698 1.00 42.25 179 LEU A C 1
ATOM 1410 O O . LEU A 1 179 ? 5.049 -17.043 22.021 1.00 42.25 179 LEU A O 1
ATOM 1414 N N . PRO A 1 180 ? 6.804 -18.458 22.100 1.00 39.94 180 PRO A N 1
ATOM 1415 C CA . PRO A 1 180 ? 6.163 -19.340 23.057 1.00 39.94 180 PRO A CA 1
ATOM 1416 C C . PRO A 1 180 ? 5.982 -18.585 24.376 1.00 39.94 180 PRO A C 1
ATOM 1418 O O . PRO A 1 180 ? 6.923 -17.993 24.907 1.00 39.94 180 PRO A O 1
ATOM 1421 N N . ASP A 1 181 ? 4.754 -18.595 24.888 1.00 44.59 181 ASP A N 1
ATOM 1422 C CA . ASP A 1 181 ? 4.446 -18.123 26.231 1.00 44.59 181 ASP A CA 1
ATOM 1423 C C . ASP A 1 181 ? 5.161 -19.046 27.232 1.00 44.59 181 ASP A C 1
ATOM 1425 O O . ASP A 1 181 ? 4.834 -20.227 27.357 1.00 44.59 181 ASP A O 1
ATOM 1429 N N . LEU A 1 182 ? 6.171 -18.524 27.931 1.00 43.25 182 LEU A N 1
ATOM 1430 C CA . LEU A 1 182 ? 7.019 -19.248 28.895 1.00 43.25 182 LEU A CA 1
ATOM 1431 C C . LEU A 1 182 ? 6.273 -19.681 30.178 1.00 43.25 182 LEU A C 1
ATOM 1433 O O . LEU A 1 182 ? 6.894 -19.952 31.201 1.00 43.25 182 LEU A O 1
ATOM 1437 N N . ARG A 1 183 ? 4.939 -19.754 30.152 1.00 41.38 183 ARG A N 1
ATOM 1438 C CA . ARG A 1 183 ? 4.090 -20.041 31.319 1.00 41.38 183 ARG A CA 1
ATOM 1439 C C . ARG A 1 183 ? 3.504 -21.453 31.367 1.00 41.38 183 ARG A C 1
ATOM 1441 O O . ARG A 1 183 ? 2.726 -21.727 32.271 1.00 41.38 183 ARG A O 1
ATOM 1448 N N . GLN A 1 184 ? 3.873 -22.354 30.454 1.00 39.88 184 GLN A N 1
ATOM 1449 C CA . GLN A 1 184 ? 3.362 -23.738 30.458 1.00 39.88 184 GLN A CA 1
ATOM 1450 C C . GLN A 1 184 ? 4.405 -24.832 30.738 1.00 39.88 184 GLN A C 1
ATOM 1452 O O . GLN A 1 184 ? 4.115 -26.012 30.569 1.00 39.88 184 GLN A O 1
ATOM 1457 N N . ILE A 1 185 ? 5.601 -24.489 31.230 1.00 35.97 185 ILE A N 1
ATOM 1458 C CA . ILE A 1 185 ? 6.535 -25.497 31.760 1.00 35.97 185 ILE A CA 1
ATOM 1459 C C . ILE A 1 185 ? 6.346 -25.566 33.272 1.00 35.97 185 ILE A C 1
ATOM 1461 O O . ILE A 1 185 ? 7.047 -24.913 34.038 1.00 35.97 185 ILE A O 1
ATOM 1465 N N . GLY A 1 186 ? 5.345 -26.326 33.700 1.00 40.22 186 GLY A N 1
ATOM 1466 C CA . GLY A 1 186 ? 5.130 -26.577 35.117 1.00 40.22 186 GLY A CA 1
ATOM 1467 C C . GLY A 1 186 ? 3.724 -27.045 35.419 1.00 40.22 186 GLY A C 1
ATOM 1468 O O . GLY A 1 186 ? 2.944 -26.265 35.950 1.00 40.22 186 GLY A O 1
ATOM 1469 N N . SER A 1 187 ? 3.397 -28.288 35.058 1.00 37.09 187 SER A N 1
ATOM 1470 C CA . SER A 1 187 ? 2.485 -29.181 35.802 1.00 37.09 187 SER A CA 1
ATOM 1471 C C . SER A 1 187 ? 1.978 -30.317 34.912 1.00 37.09 187 SER A C 1
ATOM 1473 O O . SER A 1 187 ? 0.962 -30.177 34.250 1.00 37.09 187 SER A O 1
ATOM 1475 N N . SER A 1 188 ? 2.669 -31.458 34.941 1.00 32.47 188 SER A N 1
ATOM 1476 C CA . SER A 1 188 ? 2.027 -32.784 34.979 1.00 32.47 188 SER A CA 1
ATOM 1477 C C . SER A 1 188 ? 3.102 -33.867 34.948 1.00 32.47 188 SER A C 1
ATOM 1479 O O . SER A 1 188 ? 3.557 -34.306 33.893 1.00 32.47 188 SER A O 1
ATOM 1481 N N . SER A 1 189 ? 3.517 -34.261 36.150 1.00 34.34 189 SER A N 1
ATOM 1482 C CA . SER A 1 189 ? 4.140 -35.551 36.422 1.00 34.34 189 SER A CA 1
ATOM 1483 C C . SER A 1 189 ? 3.163 -36.697 36.150 1.00 34.34 189 SER A C 1
ATOM 1485 O O . SER A 1 189 ? 1.949 -36.522 36.236 1.00 34.34 189 SER A O 1
ATOM 1487 N N . SER A 1 190 ? 3.757 -37.880 35.975 1.00 34.12 190 SER A N 1
ATOM 1488 C CA . SER A 1 190 ? 3.198 -39.239 35.975 1.00 34.12 190 SER A CA 1
ATOM 1489 C C . SER A 1 190 ? 2.818 -39.826 34.610 1.00 34.12 190 SER A C 1
ATOM 1491 O O . SER A 1 190 ? 1.699 -39.700 34.134 1.00 34.12 190 SER A O 1
ATOM 1493 N N . ASN A 1 191 ? 3.749 -40.593 34.031 1.00 28.56 191 ASN A N 1
ATOM 1494 C CA . ASN A 1 191 ? 3.467 -42.017 33.871 1.00 28.56 191 ASN A CA 1
ATOM 1495 C C . ASN A 1 191 ? 4.760 -42.845 33.828 1.00 28.56 191 ASN A C 1
ATOM 1497 O O . ASN A 1 191 ? 5.583 -42.724 32.924 1.00 28.56 191 ASN A O 1
ATOM 1501 N N . THR A 1 192 ? 4.922 -43.679 34.849 1.00 31.09 192 THR A N 1
ATOM 1502 C CA . THR A 1 192 ? 5.891 -44.769 34.923 1.00 31.09 192 THR A CA 1
ATOM 1503 C C . THR A 1 192 ? 5.472 -45.845 33.934 1.00 31.09 192 THR A C 1
ATOM 1505 O O . THR A 1 192 ? 4.384 -46.385 34.097 1.00 31.09 192 THR A O 1
ATOM 1508 N N . GLN A 1 193 ? 6.330 -46.225 32.982 1.00 32.94 193 GLN A N 1
ATOM 1509 C CA . GLN A 1 193 ? 6.353 -47.601 32.476 1.00 32.94 193 GLN A CA 1
ATOM 1510 C C . GLN A 1 193 ? 7.651 -47.942 31.721 1.00 32.94 193 GLN A C 1
ATOM 1512 O O . GLN A 1 193 ? 7.914 -47.459 30.628 1.00 32.94 193 GLN A O 1
ATOM 1517 N N . ARG A 1 194 ? 8.373 -48.886 32.342 1.00 29.16 194 ARG A N 1
ATOM 1518 C CA . ARG A 1 194 ? 9.073 -50.040 31.752 1.00 29.16 194 ARG A CA 1
ATOM 1519 C C . ARG A 1 194 ? 10.467 -49.847 31.127 1.00 29.16 194 ARG A C 1
ATOM 1521 O O . ARG A 1 194 ? 10.641 -49.371 30.014 1.00 29.16 194 ARG A O 1
ATOM 1528 N N . ILE A 1 195 ? 11.448 -50.360 31.874 1.00 30.69 195 ILE A N 1
ATOM 1529 C CA . ILE A 1 195 ? 12.849 -50.611 31.513 1.00 30.69 195 ILE A CA 1
ATOM 1530 C C . ILE A 1 195 ? 12.974 -51.952 30.769 1.00 30.69 195 ILE A C 1
ATOM 1532 O O . ILE A 1 195 ? 12.476 -52.958 31.268 1.00 30.69 195 ILE A O 1
ATOM 1536 N N . SER A 1 196 ? 13.707 -51.952 29.649 1.00 32.62 196 SER A N 1
ATOM 1537 C CA . SER A 1 196 ? 14.568 -53.037 29.115 1.00 32.62 196 SER A CA 1
ATOM 1538 C C . SER A 1 196 ? 15.146 -52.520 27.781 1.00 32.62 196 SER A C 1
ATOM 1540 O O . SER A 1 196 ? 14.373 -52.235 26.877 1.00 32.62 196 SER A O 1
ATOM 1542 N N . HIS A 1 197 ? 16.433 -52.238 27.582 1.00 33.41 197 HIS A N 1
ATOM 1543 C CA . HIS A 1 197 ? 17.573 -53.149 27.633 1.00 33.41 197 HIS A CA 1
ATOM 1544 C C . HIS A 1 197 ? 18.903 -52.376 27.718 1.00 33.41 197 HIS A C 1
ATOM 1546 O O . HIS A 1 197 ? 19.026 -51.235 27.281 1.00 33.41 197 HIS A O 1
ATOM 1552 N N . ILE A 1 198 ? 19.891 -53.064 28.283 1.00 32.31 198 ILE A N 1
ATOM 1553 C CA . ILE A 1 198 ? 21.276 -52.666 28.539 1.00 32.31 198 ILE A CA 1
ATOM 1554 C C . ILE A 1 198 ? 22.134 -52.777 27.266 1.00 32.31 198 ILE A C 1
ATOM 1556 O O . ILE A 1 198 ? 22.097 -53.802 26.592 1.00 32.31 198 ILE A O 1
ATOM 1560 N N . SER A 1 199 ? 22.982 -51.775 27.020 1.00 29.86 199 SER A N 1
ATOM 1561 C CA . SER A 1 199 ? 24.352 -51.956 26.511 1.00 29.86 199 SER A CA 1
ATOM 1562 C C . SER A 1 199 ? 25.195 -50.733 26.897 1.00 29.86 199 SER A C 1
ATOM 1564 O O . SER A 1 199 ? 24.894 -49.609 26.498 1.00 29.86 199 SER A O 1
ATOM 1566 N N . GLN A 1 200 ? 26.206 -50.947 27.742 1.00 28.95 200 GLN A N 1
ATOM 1567 C CA . GLN A 1 200 ? 27.180 -49.943 28.180 1.00 28.95 200 GLN A CA 1
ATOM 1568 C C . GLN A 1 200 ? 28.471 -50.071 27.371 1.00 28.95 200 GLN A C 1
ATOM 1570 O O . GLN A 1 200 ? 28.907 -51.194 27.124 1.00 28.95 200 GLN A O 1
ATOM 1575 N N . SER A 1 201 ? 29.113 -48.937 27.058 1.00 30.34 201 SER A N 1
ATOM 1576 C CA . SER A 1 201 ? 30.572 -48.756 26.870 1.00 30.34 201 SER A CA 1
ATOM 1577 C C . SER A 1 201 ? 30.904 -47.263 26.614 1.00 30.34 201 SER A C 1
ATOM 1579 O O . SER A 1 201 ? 30.009 -46.531 26.199 1.00 30.34 201 SER A O 1
ATOM 1581 N N . PRO A 1 202 ? 32.117 -46.749 26.925 1.00 36.34 202 PRO A N 1
ATOM 1582 C CA . PRO A 1 202 ? 32.270 -45.761 28.001 1.00 36.34 202 PRO A CA 1
ATOM 1583 C C . PRO A 1 202 ? 32.767 -44.344 27.624 1.00 36.34 202 PRO A C 1
ATOM 1585 O O . PRO A 1 202 ? 33.471 -44.122 26.647 1.00 36.34 202 PRO A O 1
ATOM 1588 N N . ILE A 1 203 ? 32.394 -43.422 28.522 1.00 27.91 203 ILE A N 1
ATOM 1589 C CA . ILE A 1 203 ? 32.975 -42.146 29.000 1.00 27.91 203 ILE A CA 1
ATOM 1590 C C . ILE A 1 203 ? 34.170 -41.536 28.234 1.00 27.91 203 ILE A C 1
ATOM 1592 O O . ILE A 1 203 ? 35.271 -42.080 28.246 1.00 27.91 203 ILE A O 1
ATOM 1596 N N . LYS A 1 204 ? 34.012 -40.265 27.823 1.00 30.52 204 LYS A N 1
ATOM 1597 C CA . LYS A 1 204 ? 35.034 -39.219 28.029 1.00 30.52 204 LYS A CA 1
ATOM 1598 C C . LYS A 1 204 ? 34.398 -37.892 28.454 1.00 30.52 204 LYS A C 1
ATOM 1600 O O . LYS A 1 204 ? 33.516 -37.353 27.796 1.00 30.52 204 LYS A O 1
ATOM 1605 N N . SER A 1 205 ? 34.876 -37.414 29.595 1.00 25.08 205 SER A N 1
ATOM 1606 C CA . SER A 1 205 ? 34.577 -36.160 30.274 1.00 25.08 205 SER A CA 1
ATOM 1607 C C . SER A 1 205 ? 35.320 -34.975 29.657 1.00 25.08 205 SER A C 1
ATOM 1609 O O . SER A 1 205 ? 36.532 -35.069 29.475 1.00 25.08 205 SER A O 1
ATOM 1611 N N . THR A 1 206 ? 34.655 -33.830 29.517 1.00 29.48 206 THR A N 1
ATOM 1612 C CA . THR A 1 206 ? 35.278 -32.520 29.760 1.00 29.48 206 THR A CA 1
ATOM 1613 C C . THR A 1 206 ? 34.259 -31.561 30.372 1.00 29.48 206 THR A C 1
ATOM 1615 O O . THR A 1 206 ? 33.199 -31.272 29.827 1.00 29.48 206 THR A O 1
ATOM 1618 N N . SER A 1 207 ? 34.609 -31.107 31.568 1.00 26.14 207 SER A N 1
ATOM 1619 C CA . SER A 1 207 ? 34.031 -30.003 32.319 1.00 26.14 207 SER A CA 1
ATOM 1620 C C . SER A 1 207 ? 34.210 -28.669 31.593 1.00 26.14 207 SER A C 1
ATOM 1622 O O . SER A 1 207 ? 35.278 -28.426 31.038 1.00 26.14 207 SER A O 1
ATOM 1624 N N . ASN A 1 208 ? 33.235 -27.765 31.710 1.00 29.56 208 ASN A N 1
ATOM 1625 C CA . ASN A 1 208 ? 33.533 -26.386 32.103 1.00 29.56 208 ASN A CA 1
ATOM 1626 C C . ASN A 1 208 ? 32.293 -25.681 32.664 1.00 29.56 208 ASN A C 1
ATOM 1628 O O . ASN A 1 208 ? 31.304 -25.424 31.981 1.00 29.56 208 ASN A O 1
ATOM 1632 N N . SER A 1 209 ? 32.394 -25.379 33.952 1.00 30.94 209 SER A N 1
ATOM 1633 C CA . SER A 1 209 ? 31.594 -24.433 34.711 1.00 30.94 209 SER A CA 1
ATOM 1634 C C . SER A 1 209 ? 31.831 -23.004 34.223 1.00 30.94 209 SER A C 1
ATOM 1636 O O . SER A 1 209 ? 32.981 -22.618 34.040 1.00 30.94 209 SER A O 1
ATOM 1638 N N . ASN A 1 210 ? 30.778 -22.189 34.141 1.00 29.98 210 ASN A N 1
ATOM 1639 C CA . ASN A 1 210 ? 30.827 -20.857 34.747 1.00 29.98 210 ASN A CA 1
ATOM 1640 C C . ASN A 1 210 ? 29.421 -20.317 35.019 1.00 29.98 210 ASN A C 1
ATOM 1642 O O . ASN A 1 210 ? 28.669 -19.914 34.135 1.00 29.98 210 ASN A O 1
ATOM 1646 N N . ILE A 1 211 ? 29.105 -20.353 36.307 1.00 31.59 211 ILE A N 1
ATOM 1647 C CA . ILE A 1 211 ? 27.996 -19.697 36.978 1.00 31.59 211 ILE A CA 1
ATOM 1648 C C . ILE A 1 211 ? 28.360 -18.216 37.073 1.00 31.59 211 ILE A C 1
ATOM 1650 O O . ILE A 1 211 ? 29.395 -17.893 37.643 1.00 31.59 211 ILE A O 1
ATOM 1654 N N . ASN A 1 212 ? 27.494 -17.320 36.601 1.00 35.03 212 ASN A N 1
ATOM 1655 C CA . ASN A 1 212 ? 27.431 -15.974 37.156 1.00 35.03 212 ASN A CA 1
ATOM 1656 C C . ASN A 1 212 ? 25.994 -15.643 37.543 1.00 35.03 212 ASN A C 1
ATOM 1658 O O . ASN A 1 212 ? 25.051 -15.710 36.758 1.00 35.03 212 ASN A O 1
ATOM 1662 N N . LYS A 1 213 ? 25.884 -15.349 38.831 1.00 32.88 213 LYS A N 1
ATOM 1663 C CA . LYS A 1 213 ? 24.706 -15.153 39.651 1.00 32.88 213 LYS A CA 1
ATOM 1664 C C . LYS A 1 213 ? 24.718 -13.672 40.009 1.00 32.88 213 LYS A C 1
ATOM 1666 O O . LYS A 1 213 ? 25.596 -13.261 40.755 1.00 32.88 213 LYS A O 1
ATOM 1671 N N . ILE A 1 214 ? 23.776 -12.879 39.506 1.00 31.58 214 ILE A N 1
ATOM 1672 C CA . ILE A 1 214 ? 23.435 -11.583 40.108 1.00 31.58 214 ILE A CA 1
ATOM 1673 C C . ILE A 1 214 ? 21.913 -11.496 40.139 1.00 31.58 214 ILE A C 1
ATOM 1675 O O . ILE A 1 214 ? 21.253 -11.430 39.106 1.00 31.58 214 ILE A O 1
ATOM 1679 N N . GLY A 1 215 ? 21.373 -11.575 41.351 1.00 29.20 215 GLY A N 1
ATOM 1680 C CA . GLY A 1 215 ? 19.982 -11.276 41.654 1.00 29.20 215 GLY A CA 1
ATOM 1681 C C . GLY A 1 215 ? 19.844 -9.922 42.348 1.00 29.20 215 GLY A C 1
ATOM 1682 O O . GLY A 1 215 ? 20.835 -9.318 42.757 1.00 29.20 215 GLY A O 1
ATOM 1683 N N . SER A 1 216 ? 18.578 -9.547 42.557 1.00 32.03 216 SER A N 1
ATOM 1684 C CA . SER A 1 216 ? 18.045 -8.368 43.267 1.00 32.03 216 SER A CA 1
ATOM 1685 C C . SER A 1 216 ? 18.184 -7.039 42.494 1.00 32.03 216 SER A C 1
ATOM 1687 O O . SER A 1 216 ? 19.199 -6.789 41.868 1.00 32.03 216 SER A O 1
ATOM 1689 N N . ASN A 1 217 ? 17.193 -6.143 42.435 1.00 30.78 217 ASN A N 1
ATOM 1690 C CA . ASN A 1 217 ? 16.223 -5.807 43.471 1.00 30.78 217 ASN A CA 1
ATOM 1691 C C . ASN A 1 217 ? 14.963 -5.100 42.912 1.00 30.78 217 ASN A C 1
ATOM 1693 O O . ASN A 1 217 ? 14.978 -4.526 41.825 1.00 30.78 217 ASN A O 1
ATOM 1697 N N . LEU A 1 218 ? 13.884 -5.155 43.696 1.00 34.81 218 LEU A N 1
ATOM 1698 C CA . LEU A 1 218 ? 12.559 -4.567 43.466 1.00 34.81 218 LEU A CA 1
ATOM 1699 C C . LEU A 1 218 ? 12.574 -3.032 43.312 1.00 34.81 218 LEU A C 1
ATOM 1701 O O . LEU A 1 218 ? 13.307 -2.369 44.037 1.00 34.81 218 LEU A O 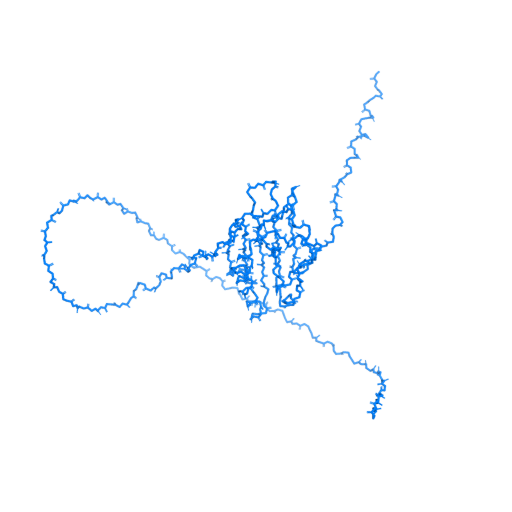1
ATOM 1705 N N . ASN A 1 219 ? 11.622 -2.457 42.556 1.00 31.84 219 ASN A N 1
ATOM 1706 C CA . ASN A 1 219 ? 10.607 -1.604 43.198 1.00 31.84 219 ASN A CA 1
ATOM 1707 C C . ASN A 1 219 ? 9.365 -1.327 42.334 1.00 31.84 219 ASN A C 1
ATOM 1709 O O . ASN A 1 219 ? 9.438 -0.849 41.204 1.00 31.84 219 ASN A O 1
ATOM 1713 N N . ILE A 1 220 ? 8.205 -1.582 42.934 1.00 37.72 220 ILE A N 1
ATOM 1714 C CA . ILE A 1 220 ? 6.876 -1.207 42.460 1.00 37.72 220 ILE A CA 1
ATOM 1715 C C . ILE A 1 220 ? 6.544 0.141 43.102 1.00 37.72 220 ILE A C 1
ATOM 1717 O O . ILE A 1 220 ? 6.440 0.219 44.321 1.00 37.72 220 ILE A O 1
ATOM 1721 N N . GLN A 1 221 ? 6.253 1.172 42.307 1.00 33.72 221 GLN A N 1
ATOM 1722 C CA . GLN A 1 221 ? 5.370 2.253 42.756 1.00 33.72 221 GLN A CA 1
ATOM 1723 C C . GLN A 1 221 ? 4.290 2.536 41.714 1.00 33.72 221 GLN A C 1
ATOM 1725 O O . GLN A 1 221 ? 4.474 3.247 40.730 1.00 33.72 221 GLN A O 1
ATOM 1730 N N . ARG A 1 222 ? 3.110 1.967 41.977 1.00 34.34 222 ARG A N 1
ATOM 1731 C CA . ARG A 1 222 ? 1.841 2.366 41.367 1.00 34.34 222 ARG A CA 1
ATOM 1732 C C . ARG A 1 222 ? 1.387 3.671 42.019 1.00 34.34 222 ARG A C 1
ATOM 1734 O O . ARG A 1 222 ? 0.803 3.639 43.099 1.00 34.34 222 ARG A O 1
ATOM 1741 N N . LYS A 1 223 ? 1.586 4.812 41.357 1.00 35.81 223 LYS A N 1
ATOM 1742 C CA . LYS A 1 223 ? 0.904 6.057 41.736 1.00 35.81 223 LYS A CA 1
ATOM 1743 C C . LYS A 1 223 ? -0.409 6.150 40.957 1.00 35.81 223 LYS A C 1
ATOM 1745 O O . LYS A 1 223 ? -0.429 6.411 39.759 1.00 35.81 223 LYS A O 1
ATOM 1750 N N . ARG A 1 224 ? -1.512 5.864 41.652 1.00 34.38 224 ARG A N 1
ATOM 1751 C CA . ARG A 1 224 ? -2.888 6.068 41.181 1.00 34.38 224 ARG A CA 1
ATOM 1752 C C . ARG A 1 224 ? -3.107 7.564 40.936 1.00 34.38 224 ARG A C 1
ATOM 1754 O O . ARG A 1 224 ? -3.164 8.325 41.896 1.00 34.38 224 ARG A O 1
ATOM 1761 N N . GLN A 1 225 ? -3.258 7.981 39.683 1.00 36.06 225 GLN A N 1
ATOM 1762 C CA . GLN A 1 225 ? -3.877 9.267 39.359 1.00 36.06 225 GLN A CA 1
ATOM 1763 C C . GLN A 1 225 ? -5.371 9.029 39.119 1.00 36.06 225 GLN A C 1
ATOM 1765 O O . GLN A 1 225 ? -5.757 8.197 38.299 1.00 36.06 225 GLN A O 1
ATOM 1770 N N . ARG A 1 226 ? -6.210 9.710 39.906 1.00 37.44 226 ARG A N 1
ATOM 1771 C CA . ARG A 1 226 ? -7.665 9.751 39.722 1.00 37.44 226 ARG A CA 1
ATOM 1772 C C . ARG A 1 226 ? -7.979 10.605 38.483 1.00 37.44 226 ARG A C 1
ATOM 1774 O O . ARG A 1 226 ? -7.418 11.694 38.383 1.00 37.44 226 ARG A O 1
ATOM 1781 N N . PRO A 1 227 ? -8.872 10.178 37.576 1.00 38.78 227 PRO A N 1
ATOM 1782 C CA . PRO A 1 227 ? -9.335 11.039 36.497 1.00 38.78 227 PRO A CA 1
ATOM 1783 C C . PRO A 1 227 ? -10.333 12.068 37.041 1.00 38.78 227 PRO A C 1
ATOM 1785 O O . PRO A 1 227 ? -11.334 11.714 37.663 1.00 38.78 227 PRO A O 1
ATOM 1788 N N . ILE A 1 228 ? -10.050 13.347 36.799 1.00 40.72 228 ILE A N 1
ATOM 1789 C CA . ILE A 1 228 ? -10.991 14.449 37.002 1.00 40.72 228 ILE A CA 1
ATOM 1790 C C . ILE A 1 228 ? -11.808 14.557 35.712 1.00 40.72 228 ILE A C 1
ATOM 1792 O O . ILE A 1 228 ? -11.259 14.795 34.639 1.00 40.72 228 ILE A O 1
ATOM 1796 N N . SER A 1 229 ? -13.113 14.327 35.811 1.00 41.16 229 SER A N 1
ATOM 1797 C CA . SER A 1 229 ? -14.085 14.485 34.730 1.00 41.16 229 SER A CA 1
ATOM 1798 C C . SER A 1 229 ? -14.513 15.950 34.575 1.00 41.16 229 SER A C 1
ATOM 1800 O O . SER A 1 229 ? -14.994 16.521 35.555 1.00 41.16 229 SER A O 1
ATOM 1802 N N . PRO A 1 230 ? -14.478 16.539 33.369 1.00 51.66 230 PRO A N 1
ATOM 1803 C CA . PRO A 1 230 ? -15.321 17.680 33.042 1.00 51.66 230 PRO A CA 1
ATOM 1804 C C . PRO A 1 230 ? -16.609 17.219 32.341 1.00 51.66 230 PRO A C 1
ATOM 1806 O O . PRO A 1 230 ? -16.592 16.548 31.311 1.00 51.66 230 PRO A O 1
ATOM 1809 N N . THR A 1 231 ? -17.740 17.581 32.941 1.00 51.53 231 THR A N 1
ATOM 1810 C CA . THR A 1 231 ? -19.112 17.425 32.433 1.00 51.53 231 THR A CA 1
ATOM 1811 C C . THR A 1 231 ? -19.338 18.143 31.091 1.00 51.53 231 THR A C 1
ATOM 1813 O O . THR A 1 231 ? -18.814 19.244 30.914 1.00 51.53 231 THR A O 1
ATOM 1816 N N . PRO A 1 232 ? -20.170 17.609 30.174 1.00 49.34 232 PRO A N 1
ATOM 1817 C CA . PRO A 1 232 ? -20.526 18.287 28.926 1.00 49.34 232 PRO A CA 1
ATOM 1818 C C . PRO A 1 232 ? -21.582 19.392 29.139 1.00 49.34 232 PRO A C 1
ATOM 1820 O O . PRO A 1 232 ? -22.517 19.200 29.924 1.00 49.34 232 PRO A O 1
ATOM 1823 N N . PRO A 1 233 ? -21.506 20.533 28.424 1.00 50.66 233 PRO A N 1
ATOM 1824 C CA . PRO A 1 233 ? -22.587 21.510 28.411 1.00 50.66 233 PRO A CA 1
ATOM 1825 C C . PRO A 1 233 ? -23.793 21.041 27.580 1.00 50.66 233 PRO A C 1
ATOM 1827 O O . PRO A 1 233 ? -23.688 20.299 26.604 1.00 50.66 233 PRO A O 1
ATOM 1830 N N . LYS A 1 234 ? -24.958 21.497 28.042 1.00 47.53 234 LYS A N 1
ATOM 1831 C CA . LYS A 1 234 ? -26.320 21.100 27.673 1.00 47.53 234 LYS A CA 1
ATOM 1832 C C . LYS A 1 234 ? -26.693 21.421 26.221 1.00 47.53 234 LYS A C 1
ATOM 1834 O O . LYS A 1 234 ? -26.328 22.455 25.673 1.00 47.53 234 LYS A O 1
ATOM 1839 N N . SER A 1 235 ? -27.536 20.554 25.661 1.00 37.94 235 SER A N 1
ATOM 1840 C CA . SER A 1 235 ? -28.263 20.737 24.404 1.00 37.94 235 SER A CA 1
ATOM 1841 C C . SER A 1 235 ? -29.130 22.001 24.412 1.00 37.94 235 SER A C 1
ATOM 1843 O O . SER A 1 235 ? -29.997 22.144 25.280 1.00 37.94 235 SER A O 1
ATOM 1845 N N . VAL A 1 236 ? -28.994 22.850 23.394 1.00 49.69 236 VAL A N 1
ATOM 1846 C CA . VAL A 1 236 ? -29.989 23.881 23.074 1.00 49.69 236 VAL A CA 1
ATOM 1847 C C . VAL A 1 236 ? -30.936 23.319 22.015 1.00 49.69 236 VAL A C 1
ATOM 1849 O O . VAL A 1 236 ? -30.546 23.051 20.881 1.00 49.69 236 VAL A O 1
ATOM 1852 N N . ARG A 1 237 ? -32.197 23.116 22.411 1.00 41.06 237 ARG A N 1
ATOM 1853 C CA . ARG A 1 237 ? -33.331 22.895 21.507 1.00 41.06 237 ARG A CA 1
ATOM 1854 C C . ARG A 1 237 ? -33.718 24.237 20.885 1.00 41.06 237 ARG A C 1
ATOM 1856 O O . ARG A 1 237 ? -34.179 25.119 21.602 1.00 41.06 237 ARG A O 1
ATOM 1863 N N . GLY A 1 238 ? -33.597 24.356 19.566 1.00 41.75 238 GLY A N 1
ATOM 1864 C CA . GLY A 1 238 ? -34.225 25.413 18.772 1.00 41.75 238 GLY A CA 1
ATOM 1865 C C . GLY A 1 238 ? -35.424 24.858 18.004 1.00 41.75 238 GLY A C 1
ATOM 1866 O O . GLY A 1 238 ? -35.273 23.965 17.176 1.00 41.75 238 GLY A O 1
ATOM 1867 N N . ARG A 1 239 ? -36.619 25.363 18.321 1.00 42.06 239 ARG A N 1
ATOM 1868 C CA . ARG A 1 239 ? -37.877 25.167 17.583 1.00 42.06 239 ARG A CA 1
ATOM 1869 C C . ARG A 1 239 ? -37.927 26.110 16.370 1.00 42.06 239 ARG A C 1
ATOM 1871 O O . ARG A 1 239 ? -37.484 27.244 16.486 1.00 42.06 239 ARG A O 1
ATOM 1878 N N . GLY A 1 240 ? -38.605 25.692 15.297 1.00 38.22 240 GLY A N 1
ATOM 1879 C CA . GLY A 1 240 ? -39.133 26.574 14.236 1.00 38.22 240 GLY A CA 1
ATOM 1880 C C . GLY A 1 240 ? -39.128 25.883 12.867 1.00 38.22 240 GLY A C 1
ATOM 1881 O O . GLY A 1 240 ? -38.071 25.727 12.282 1.00 38.22 240 GLY A O 1
ATOM 1882 N N . ARG A 1 241 ? -40.214 25.212 12.459 1.00 41.53 241 ARG A N 1
ATOM 1883 C CA . ARG A 1 241 ? -41.407 25.722 11.735 1.00 41.53 241 ARG A CA 1
ATOM 1884 C C . ARG A 1 241 ? -41.204 25.875 10.215 1.00 41.53 241 ARG A C 1
ATOM 1886 O O . ARG A 1 241 ? -40.495 26.765 9.779 1.00 41.53 241 ARG A O 1
ATOM 1893 N N . GLY A 1 242 ? -42.012 25.111 9.468 1.00 35.38 242 GLY A N 1
ATOM 1894 C CA . GLY A 1 242 ? -42.681 25.563 8.239 1.00 35.38 242 GLY A CA 1
ATOM 1895 C C . GLY A 1 242 ? -42.078 25.086 6.917 1.00 35.38 242 GLY A C 1
ATOM 1896 O O . GLY A 1 242 ? -40.953 25.438 6.595 1.00 35.38 242 GLY A O 1
ATOM 1897 N N . GLY A 1 243 ? -42.854 24.347 6.113 1.00 38.34 243 GLY A N 1
ATOM 1898 C CA . GLY A 1 243 ? -42.481 24.074 4.720 1.00 38.34 243 GLY A CA 1
ATOM 1899 C C . GLY A 1 243 ? -43.216 22.917 4.049 1.00 38.34 243 GLY A C 1
ATOM 1900 O O . GLY A 1 243 ? -42.602 21.922 3.693 1.00 38.34 243 GLY A O 1
ATOM 1901 N N . LEU A 1 244 ? -44.531 23.055 3.900 1.00 41.84 244 LEU A N 1
ATOM 1902 C CA . LEU A 1 244 ? -45.433 22.199 3.124 1.00 41.84 244 LEU A CA 1
ATOM 1903 C C . LEU A 1 244 ? -44.989 22.119 1.646 1.00 41.84 244 LEU A C 1
ATOM 1905 O O . LEU A 1 244 ? -44.977 23.161 1.003 1.00 41.84 244 LEU A O 1
ATOM 1909 N N . TYR A 1 245 ? -44.736 20.934 1.072 1.00 43.62 245 TYR A N 1
ATOM 1910 C CA . TYR A 1 245 ? -44.842 20.724 -0.384 1.00 43.62 245 TYR A CA 1
ATOM 1911 C C . TYR A 1 245 ? -45.380 19.329 -0.727 1.00 43.62 245 TYR A C 1
ATOM 1913 O O . TYR A 1 245 ? -45.116 18.333 -0.060 1.00 43.62 245 TYR A O 1
ATOM 1921 N N . LYS A 1 246 ? -46.238 19.345 -1.746 1.00 46.12 246 LYS A N 1
ATOM 1922 C CA . LYS A 1 246 ? -47.310 18.407 -2.081 1.00 46.12 246 LYS A CA 1
ATOM 1923 C C . LYS A 1 246 ? -46.833 17.044 -2.595 1.00 46.12 246 LYS A C 1
ATOM 1925 O O . LYS A 1 246 ? -45.912 16.946 -3.399 1.00 46.12 246 LYS A O 1
ATOM 1930 N N . PHE A 1 247 ? -47.600 16.023 -2.216 1.00 39.44 247 PHE A N 1
ATOM 1931 C CA . PHE A 1 247 ? -47.739 14.748 -2.918 1.00 39.44 247 PHE A CA 1
ATOM 1932 C C . PHE A 1 247 ? -48.147 14.978 -4.384 1.00 39.44 247 PHE A C 1
ATOM 1934 O O . PHE A 1 247 ? -49.126 15.674 -4.649 1.00 39.44 247 PHE A O 1
ATOM 1941 N N . SER A 1 248 ? -47.462 14.323 -5.324 1.00 50.31 248 SER A N 1
ATOM 1942 C CA . SER A 1 248 ? -48.046 13.990 -6.626 1.00 50.31 248 SER A CA 1
ATOM 1943 C C . SER A 1 248 ? -47.918 12.486 -6.839 1.00 50.31 248 SER A C 1
ATOM 1945 O O . SER A 1 248 ? -46.824 11.928 -6.903 1.00 50.31 248 SER A O 1
ATOM 1947 N N . SER A 1 249 ? -49.064 11.819 -6.863 1.00 48.16 249 SER A N 1
ATOM 1948 C CA . SER A 1 249 ? -49.220 10.420 -7.227 1.00 48.16 249 SER A CA 1
ATOM 1949 C C . SER A 1 249 ? -49.314 10.321 -8.750 1.00 48.16 249 SER A C 1
ATOM 1951 O O . SER A 1 249 ? -50.267 10.795 -9.362 1.00 48.16 249 SER A O 1
ATOM 1953 N N . ARG A 1 250 ? -48.332 9.671 -9.381 1.00 52.88 250 ARG A N 1
ATOM 1954 C CA . ARG A 1 250 ? -48.483 9.135 -10.740 1.00 52.88 250 ARG A CA 1
ATOM 1955 C C . ARG A 1 250 ? -48.996 7.702 -10.634 1.00 52.88 250 ARG A C 1
ATOM 1957 O O . ARG A 1 250 ? -48.233 6.795 -10.321 1.00 52.88 250 ARG A O 1
ATOM 1964 N N . ARG A 1 251 ? -50.287 7.510 -10.920 1.00 55.78 251 ARG A N 1
ATOM 1965 C CA . ARG A 1 251 ? -50.804 6.240 -11.448 1.00 55.78 251 ARG A CA 1
ATOM 1966 C C . ARG A 1 251 ? -50.391 6.148 -12.918 1.00 55.78 251 ARG A C 1
ATOM 1968 O O . ARG A 1 251 ? -50.602 7.098 -13.668 1.00 55.78 251 ARG A O 1
ATOM 1975 N N . ARG A 1 252 ? -49.829 5.011 -13.319 1.00 56.31 252 ARG A N 1
ATOM 1976 C CA . ARG A 1 252 ? -49.845 4.536 -14.703 1.00 56.31 252 ARG A CA 1
ATOM 1977 C C . ARG A 1 252 ? -50.493 3.155 -14.693 1.00 56.31 252 ARG A C 1
ATOM 1979 O O . ARG A 1 252 ? -50.036 2.277 -13.966 1.00 56.31 252 ARG A O 1
ATOM 1986 N N . SER A 1 253 ? -51.599 3.069 -15.423 1.00 64.12 253 SER A N 1
ATOM 1987 C CA . SER A 1 253 ? -52.025 1.912 -16.208 1.00 64.12 253 SER A CA 1
ATOM 1988 C C . SER A 1 253 ? -51.006 1.622 -17.303 1.00 64.12 253 SER A C 1
ATOM 1990 O O . SER A 1 253 ? -50.466 2.628 -17.831 1.00 64.12 253 SER A O 1
#

Sequence (253 aa):
MFRYILLLCLFIIQIIGSSCATNRSPPLSPILSYQKNDHGQIEHVLAVIKKSNLDQGSGVSKNAREQLKPFSLHGDDAGHLIGNRLGGTGKKNYNLVPQNLGVNRGAYREMEDEIYKEVKKTGQRVTMHVRPKYDSKLQQRPSAIDVTAIRHDGSLLTKQSFPNDKYNKPYKPSLSKSLPDLRQIGSSSSNTQRISHISQSPIKSTSNSNINKIGSNLNIQRKRQRPISPTPPKSVRGRGRGGLYKFSSRRRS

pLDDT: mean 72.52, std 27.77, range [25.08, 98.88]